Protein AF-A0A935MBA2-F1 (afdb_monomer)

Radius of gyration: 23.23 Å; Cα contacts (8 Å, |Δi|>4): 286; chains: 1; bounding box: 66×41×60 Å

Solvent-accessible surface area (backbone atoms only — not comparable to full-atom values): 10452 Å² total; per-residue (Å²): 108,88,47,78,86,80,93,73,72,73,76,45,75,61,94,66,35,42,34,33,68,34,93,89,41,87,92,41,75,42,81,39,46,47,90,51,38,57,66,50,74,45,96,87,70,52,73,49,71,60,55,68,62,34,70,94,76,75,33,78,47,50,66,67,40,45,54,36,16,35,50,18,29,35,32,22,67,74,53,58,73,52,59,68,48,13,51,52,16,15,52,37,4,21,59,19,14,45,64,69,47,92,66,18,61,52,45,12,54,50,48,29,67,53,55,51,74,56,83,80,84,83,50,72,92,39,45,93,51,70,78,49,73,78,37,67,45,17,50,51,24,21,46,56,44,44,35,53,48,30,34,53,33,10,48,56,22,8,53,53,18,22,56,52,10,38,54,47,26,74,75,43,52,92,76,49,74,87,74,66,65,69,92,74,64,77,80,126

Structure (mmCIF, N/CA/C/O backbone):
data_AF-A0A935MBA2-F1
#
_entry.id   AF-A0A935MBA2-F1
#
loop_
_atom_site.group_PDB
_atom_site.id
_atom_site.type_symbol
_atom_site.label_atom_id
_atom_site.label_alt_id
_atom_site.label_comp_id
_atom_site.label_asym_id
_atom_site.label_entity_id
_atom_site.label_seq_id
_atom_site.pdbx_PDB_ins_code
_atom_site.Cartn_x
_atom_site.Cartn_y
_atom_site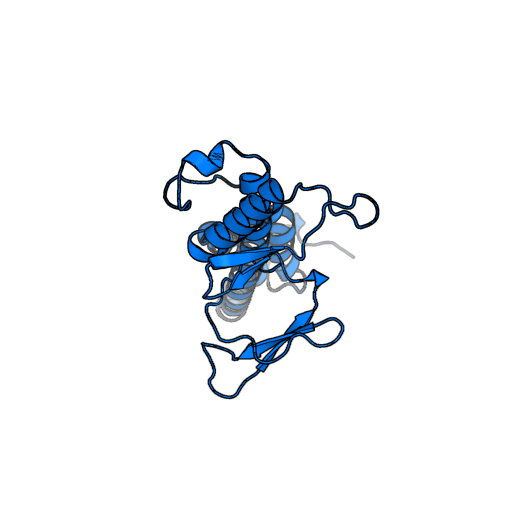.Cartn_z
_atom_site.occupancy
_atom_site.B_iso_or_equiv
_atom_site.auth_seq_id
_atom_site.auth_comp_id
_atom_site.auth_asym_id
_atom_site.auth_atom_id
_atom_site.pdbx_PDB_model_num
ATOM 1 N N . MET A 1 1 ? -4.105 -4.181 11.530 1.00 57.41 1 MET A N 1
ATOM 2 C CA . MET A 1 1 ? -5.531 -4.311 11.149 1.00 57.41 1 MET A CA 1
ATOM 3 C C . MET A 1 1 ? -5.663 -4.052 9.653 1.00 57.41 1 MET A C 1
ATOM 5 O O . MET A 1 1 ? -5.169 -3.039 9.198 1.00 57.41 1 MET A O 1
ATOM 9 N N . ASN A 1 2 ? -6.214 -4.978 8.862 1.00 60.47 2 ASN A N 1
ATOM 10 C CA . ASN A 1 2 ? -6.125 -4.942 7.386 1.00 60.47 2 ASN A CA 1
ATOM 11 C C . ASN A 1 2 ? -7.321 -4.236 6.698 1.00 60.47 2 ASN A C 1
ATOM 13 O O . ASN A 1 2 ? -7.473 -4.331 5.482 1.00 60.47 2 ASN A O 1
ATOM 17 N N . GLY A 1 3 ? -8.208 -3.609 7.478 1.00 60.09 3 GLY A N 1
ATOM 18 C CA . GLY A 1 3 ? -9.434 -2.942 7.020 1.00 60.09 3 GLY A CA 1
ATOM 19 C C . GLY A 1 3 ? -10.442 -3.793 6.257 1.00 60.09 3 GLY A C 1
ATOM 20 O O . GLY A 1 3 ? -11.359 -3.253 5.647 1.00 60.09 3 GLY A O 1
ATOM 21 N N . ASN A 1 4 ? -10.302 -5.115 6.301 1.00 70.00 4 ASN A N 1
ATOM 22 C CA . ASN A 1 4 ? -11.298 -6.019 5.752 1.00 70.00 4 ASN A CA 1
ATOM 23 C C . ASN A 1 4 ? -12.481 -6.121 6.718 1.00 70.00 4 ASN A C 1
ATOM 25 O O . ASN A 1 4 ? -12.288 -6.313 7.917 1.00 70.00 4 ASN A O 1
ATOM 29 N N . VAL A 1 5 ? -13.693 -6.022 6.177 1.00 67.31 5 VAL A N 1
ATOM 30 C CA . VAL A 1 5 ? -14.937 -6.275 6.906 1.00 67.31 5 VAL A CA 1
ATOM 31 C C . VAL A 1 5 ? -15.508 -7.591 6.395 1.00 67.31 5 VAL A C 1
ATOM 33 O O . VAL A 1 5 ? -15.684 -7.757 5.188 1.00 67.31 5 VAL A O 1
ATOM 36 N N . PHE A 1 6 ? -15.788 -8.514 7.309 1.00 67.62 6 PHE A N 1
ATOM 37 C CA . PHE A 1 6 ? -16.406 -9.801 7.012 1.00 67.62 6 PHE A CA 1
ATOM 38 C C . PHE A 1 6 ? -17.718 -9.906 7.787 1.00 67.62 6 PHE A C 1
ATOM 40 O O . PHE A 1 6 ? -17.766 -9.561 8.967 1.00 67.62 6 PHE A O 1
ATOM 47 N N . GLY A 1 7 ? -18.782 -10.336 7.114 1.00 58.22 7 GLY A N 1
ATOM 48 C CA . GLY A 1 7 ? -20.069 -10.630 7.737 1.00 58.22 7 GLY A CA 1
ATOM 49 C C . GLY A 1 7 ? -20.284 -12.133 7.732 1.00 58.22 7 GLY A C 1
ATOM 50 O O . GLY A 1 7 ? -20.879 -12.642 6.793 1.00 58.22 7 GLY A O 1
ATOM 51 N N . GLU A 1 8 ? -19.765 -12.835 8.738 1.00 65.94 8 GLU A N 1
ATOM 52 C CA . GLU A 1 8 ? -19.926 -14.285 8.867 1.00 65.94 8 GLU A CA 1
ATOM 53 C C . GLU A 1 8 ? -20.103 -14.722 10.323 1.00 65.94 8 GLU A C 1
ATOM 55 O O . GLU A 1 8 ? -19.854 -13.964 11.264 1.00 65.94 8 GLU A O 1
ATOM 60 N N . MET A 1 9 ? -20.558 -15.965 10.487 1.00 57.53 9 MET A N 1
ATOM 61 C CA . MET A 1 9 ? -20.705 -16.618 11.780 1.00 57.53 9 MET A CA 1
ATOM 62 C C . MET A 1 9 ? -19.322 -16.854 12.396 1.00 57.53 9 MET A C 1
ATOM 64 O O . MET A 1 9 ? -18.478 -17.539 11.816 1.00 57.53 9 MET A O 1
ATOM 68 N N . VAL A 1 10 ? -19.090 -16.279 13.575 1.00 62.09 10 VAL A N 1
ATOM 69 C CA . VAL A 1 10 ? -17.900 -16.565 14.382 1.00 62.09 10 VAL A CA 1
ATOM 70 C C . VAL A 1 10 ? -18.009 -18.004 14.877 1.00 62.09 10 VAL A C 1
ATOM 72 O O . VAL A 1 10 ? -18.993 -18.353 15.523 1.00 62.09 10 VAL A O 1
ATOM 75 N N . ILE A 1 11 ? -17.026 -18.836 14.531 1.00 61.53 11 ILE A N 1
ATOM 76 C CA . ILE A 1 11 ? -17.043 -20.274 14.838 1.00 61.53 11 ILE A CA 1
ATOM 77 C C . ILE A 1 11 ? -16.512 -20.512 16.249 1.00 61.53 11 ILE A C 1
ATOM 79 O O . ILE A 1 11 ? -17.041 -21.348 16.972 1.00 61.53 11 ILE A O 1
ATOM 83 N N . ASP A 1 12 ? -15.466 -19.773 16.626 1.00 60.25 12 ASP A N 1
ATOM 84 C CA . ASP A 1 12 ? -14.820 -19.890 17.928 1.00 60.25 12 ASP A CA 1
ATOM 85 C C . ASP A 1 12 ? -14.157 -18.565 18.338 1.00 60.25 12 ASP A C 1
ATOM 87 O O . ASP A 1 12 ? -13.588 -17.849 17.502 1.00 60.25 12 ASP A O 1
ATOM 91 N N . SER A 1 13 ? -14.242 -18.259 19.632 1.00 61.91 13 SER A N 1
ATOM 92 C CA . SER A 1 13 ? -13.612 -17.123 20.311 1.00 61.91 13 SER A CA 1
ATOM 93 C C . SER A 1 13 ? -12.817 -17.583 21.543 1.00 61.91 13 SER A C 1
ATOM 95 O O . SER A 1 13 ? -12.839 -16.926 22.586 1.00 61.91 13 SER A O 1
ATOM 97 N N . SER A 1 14 ? -12.174 -18.750 21.473 1.00 56.41 14 SER A N 1
ATOM 98 C CA . SER A 1 14 ? -11.330 -19.281 22.543 1.00 56.41 14 SER A CA 1
ATOM 99 C C . SER A 1 14 ? -9.975 -18.558 22.635 1.00 56.41 14 SER A C 1
ATOM 101 O O . SER A 1 14 ? -9.318 -18.346 21.617 1.00 56.41 14 SER A O 1
ATOM 103 N N . LEU A 1 15 ? -9.558 -18.216 23.864 1.00 58.75 15 LEU A N 1
ATOM 104 C CA . LEU A 1 15 ? -8.202 -17.825 24.307 1.00 58.75 15 LEU A CA 1
ATOM 105 C C . LEU A 1 15 ? -7.260 -17.258 23.219 1.00 58.75 15 LEU A C 1
ATOM 107 O O . LEU A 1 15 ? -6.301 -17.900 22.802 1.00 58.75 15 LEU A O 1
ATOM 111 N N . GLY A 1 16 ? -7.499 -16.008 22.810 1.00 67.56 16 GLY A N 1
ATOM 112 C CA . GLY A 1 16 ? -6.506 -15.205 22.078 1.00 67.56 16 GLY A CA 1
ATOM 113 C C . GLY A 1 16 ? -6.665 -15.137 20.558 1.00 67.56 16 GLY A C 1
ATOM 114 O O . GLY A 1 16 ? -5.966 -14.343 19.925 1.00 67.56 16 GLY A O 1
ATOM 115 N N . ALA A 1 17 ? -7.616 -15.867 19.970 1.00 76.12 17 ALA A N 1
ATOM 116 C CA . ALA A 1 17 ? -7.919 -15.762 18.546 1.00 76.12 17 ALA A CA 1
ATOM 117 C C . ALA A 1 17 ? -9.422 -15.852 18.250 1.00 76.12 17 ALA A C 1
ATOM 119 O O . ALA A 1 17 ? -10.196 -16.460 18.986 1.00 76.12 17 ALA A O 1
ATOM 120 N N . VAL A 1 18 ? -9.827 -15.249 17.135 1.00 80.25 18 VAL A N 1
ATOM 121 C CA . VAL A 1 18 ? -11.154 -15.389 16.539 1.00 80.25 18 VAL A CA 1
ATOM 122 C C . VAL A 1 18 ? -11.000 -16.100 15.208 1.00 80.25 18 VAL A C 1
ATOM 124 O O . VAL A 1 18 ? -10.245 -15.663 14.334 1.00 80.25 18 VAL A O 1
ATOM 127 N N . THR A 1 19 ? -11.735 -17.199 15.054 1.00 80.06 19 THR A N 1
ATOM 128 C CA . THR A 1 19 ? -11.742 -17.978 13.815 1.00 80.06 19 THR A CA 1
ATOM 129 C C . THR A 1 19 ? -13.039 -17.746 13.053 1.00 80.06 19 THR A C 1
ATOM 131 O O . THR A 1 19 ? -14.136 -17.908 13.593 1.00 80.06 19 THR A O 1
ATOM 134 N N . VAL A 1 20 ? -12.904 -17.384 11.780 1.00 78.88 20 VAL A N 1
ATOM 135 C CA . VAL A 1 20 ? -14.018 -17.134 10.855 1.00 78.88 20 VAL A CA 1
ATOM 136 C C . VAL A 1 20 ? -13.825 -18.007 9.615 1.00 78.88 20 VAL A C 1
ATOM 138 O O . VAL A 1 20 ? -12.688 -18.314 9.247 1.00 78.88 20 VAL A O 1
ATOM 141 N N . ASN A 1 21 ? -14.904 -18.436 8.963 1.00 77.62 21 ASN A N 1
ATOM 142 C CA . ASN A 1 21 ? -14.782 -19.066 7.649 1.00 77.62 21 ASN A CA 1
ATOM 143 C C . ASN A 1 21 ? -14.352 -18.013 6.605 1.00 77.62 21 ASN A C 1
ATOM 145 O O . ASN A 1 21 ? -14.543 -16.809 6.773 1.00 77.62 21 ASN A O 1
ATOM 149 N N . ASP A 1 22 ? -13.654 -18.447 5.555 1.00 77.00 22 ASP A N 1
ATOM 150 C CA . ASP A 1 22 ? -13.286 -17.562 4.451 1.00 77.00 22 ASP A CA 1
ATOM 151 C C . ASP A 1 22 ? -14.489 -17.413 3.500 1.00 77.00 22 ASP A C 1
ATOM 153 O O . ASP A 1 22 ? -14.810 -18.375 2.789 1.00 77.00 22 ASP A O 1
ATOM 157 N N 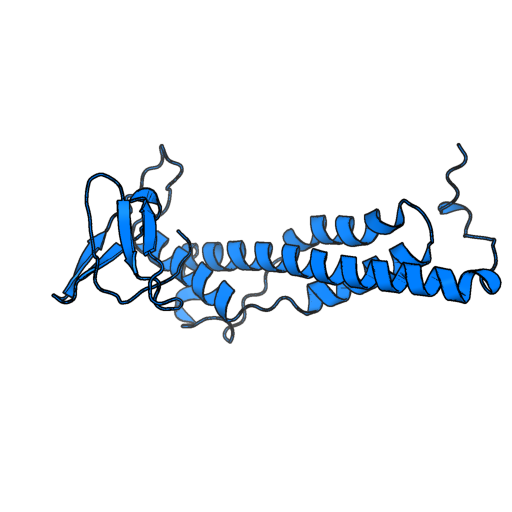. PRO A 1 23 ? -15.110 -16.221 3.384 1.00 71.06 23 PRO A N 1
ATOM 158 C CA . PRO A 1 23 ? -16.267 -16.021 2.507 1.00 71.06 23 PRO A CA 1
ATOM 159 C C . PRO A 1 23 ? -15.932 -16.210 1.028 1.00 71.06 23 PRO A C 1
ATOM 161 O O . PRO A 1 23 ? -16.820 -16.380 0.195 1.00 71.06 23 PRO A O 1
ATOM 164 N N . LYS A 1 24 ? -14.647 -16.139 0.661 1.00 78.31 24 LYS A N 1
ATOM 165 C CA . LYS A 1 24 ? -14.197 -16.308 -0.725 1.00 78.31 24 LYS A CA 1
ATOM 166 C C . LYS A 1 24 ? -13.816 -17.747 -1.045 1.00 78.31 24 LYS A C 1
ATOM 168 O O . LYS A 1 24 ? -13.702 -18.081 -2.223 1.00 78.31 24 LYS A O 1
ATOM 173 N N . LYS A 1 25 ? -13.545 -18.573 -0.032 1.00 80.31 25 LYS A N 1
ATOM 174 C CA . LYS A 1 25 ? -13.029 -19.936 -0.196 1.00 80.31 25 LYS A CA 1
ATOM 175 C C . LYS A 1 25 ? -13.735 -20.876 0.784 1.00 80.31 25 LYS A C 1
ATOM 177 O O . LYS A 1 25 ? -13.213 -21.094 1.880 1.00 80.31 25 LYS A O 1
ATOM 182 N N . PRO A 1 26 ? -14.889 -21.451 0.394 1.00 75.50 26 PRO A N 1
ATOM 183 C CA . PRO A 1 26 ? -15.634 -22.350 1.267 1.00 75.50 26 PRO A CA 1
ATOM 184 C C . PRO A 1 26 ? -14.739 -23.512 1.719 1.00 75.50 26 PRO A C 1
ATOM 186 O O . PRO A 1 26 ? -14.061 -24.139 0.906 1.00 75.50 26 PRO A O 1
ATOM 189 N N . GLY A 1 27 ? -14.695 -23.757 3.031 1.00 77.31 27 GLY A N 1
ATOM 190 C CA . GLY A 1 27 ? -13.861 -24.790 3.659 1.00 77.31 27 GLY A CA 1
ATOM 191 C C . GLY A 1 27 ? -12.507 -24.308 4.193 1.00 77.31 27 GLY A C 1
ATOM 192 O O . GLY A 1 27 ? -11.878 -25.027 4.968 1.00 77.31 27 GLY A O 1
ATOM 193 N N . LYS A 1 28 ? -12.062 -23.089 3.856 1.00 81.00 28 LYS A N 1
ATOM 194 C CA . LYS A 1 28 ? -10.868 -22.493 4.468 1.00 81.00 28 LYS A CA 1
ATOM 195 C C . LYS A 1 28 ? -11.254 -21.673 5.699 1.00 81.00 28 LYS A C 1
ATOM 197 O O . LYS A 1 28 ? -12.164 -20.854 5.638 1.00 81.00 28 LYS A O 1
ATOM 202 N N . ARG A 1 29 ? -10.530 -21.866 6.803 1.00 80.88 29 ARG A N 1
ATOM 203 C CA . ARG A 1 29 ? -10.677 -21.078 8.035 1.00 80.88 29 ARG A CA 1
ATOM 204 C C . ARG A 1 29 ? -9.625 -19.973 8.079 1.00 80.88 29 ARG A C 1
ATOM 206 O O . ARG A 1 29 ? -8.469 -20.191 7.709 1.00 80.88 29 ARG A O 1
ATOM 213 N N . LEU A 1 30 ? -10.040 -18.787 8.500 1.00 80.94 30 LEU A N 1
ATOM 214 C CA . LEU A 1 30 ? -9.184 -17.639 8.760 1.00 80.94 30 LEU A CA 1
ATOM 215 C C . LEU A 1 30 ? -9.050 -17.482 10.270 1.00 80.94 30 LEU A C 1
ATOM 217 O O . LEU A 1 30 ? -10.052 -17.385 10.977 1.00 80.94 30 LEU A O 1
ATOM 221 N N . HIS A 1 31 ? -7.810 -17.451 10.743 1.00 82.50 31 HIS A N 1
ATOM 222 C CA . HIS A 1 31 ? -7.484 -17.232 12.145 1.00 82.50 31 HIS A CA 1
ATOM 223 C C . HIS A 1 31 ? -6.966 -15.805 12.309 1.00 82.50 31 HIS A C 1
ATOM 225 O O . HIS A 1 31 ? -6.018 -15.412 11.627 1.00 82.50 31 HIS A O 1
ATOM 231 N N . TYR A 1 32 ? -7.607 -15.039 13.188 1.00 82.31 32 TYR A N 1
ATOM 232 C CA . TYR A 1 32 ? -7.195 -13.688 13.547 1.00 82.31 32 TYR A CA 1
ATOM 233 C C . TYR A 1 32 ? -6.883 -13.628 15.034 1.00 82.31 32 TYR A C 1
ATOM 235 O O . TYR A 1 32 ? -7.716 -13.997 15.855 1.00 82.31 32 TYR A O 1
ATOM 243 N N . GLU A 1 33 ? -5.706 -13.133 15.385 1.00 83.06 33 GLU A N 1
ATOM 244 C CA . GLU A 1 33 ? -5.369 -12.811 16.771 1.00 83.06 33 GLU A CA 1
ATOM 245 C C . GLU A 1 33 ? -6.173 -11.586 17.240 1.00 83.06 33 GLU A C 1
ATOM 247 O O . GLU A 1 33 ? -6.593 -10.750 16.431 1.00 83.06 33 GLU A O 1
ATOM 252 N N . LEU A 1 34 ? -6.416 -11.473 18.549 1.00 81.38 34 LEU A N 1
ATOM 253 C CA . LEU A 1 34 ? -7.245 -10.391 19.102 1.00 81.38 34 LEU A CA 1
ATOM 254 C C . LEU A 1 34 ? -6.679 -8.990 18.828 1.00 81.38 34 LEU A C 1
ATOM 256 O O . LEU A 1 34 ? -7.440 -8.051 18.608 1.00 81.38 34 LEU A O 1
ATOM 260 N N . ASP A 1 35 ? -5.357 -8.845 18.798 1.00 80.12 35 ASP A N 1
ATOM 261 C CA . ASP A 1 35 ? -4.655 -7.589 18.506 1.00 80.12 35 ASP A CA 1
ATOM 262 C C . ASP A 1 35 ? -4.783 -7.151 17.032 1.00 80.12 35 ASP A C 1
ATOM 264 O O . ASP A 1 35 ? -4.620 -5.973 16.694 1.00 80.12 35 ASP A O 1
ATOM 268 N N . GLN A 1 36 ? -5.148 -8.074 16.141 1.00 81.00 36 GLN A N 1
ATOM 269 C CA . GLN A 1 36 ? -5.406 -7.796 14.731 1.00 81.00 36 GLN A CA 1
ATOM 270 C C . GLN A 1 36 ? -6.854 -7.360 14.460 1.00 81.00 36 GLN A C 1
ATOM 272 O O . GLN A 1 36 ? -7.154 -6.914 13.341 1.00 81.00 36 GLN A O 1
ATOM 277 N N . LEU A 1 37 ? -7.741 -7.455 15.457 1.00 84.06 37 LEU A N 1
ATOM 278 C CA . LEU A 1 37 ? -9.168 -7.160 15.352 1.00 84.06 37 LEU A CA 1
ATOM 279 C C . LEU A 1 37 ? -9.502 -5.781 15.911 1.00 84.06 37 LEU A C 1
ATOM 281 O O . LEU A 1 37 ? -9.144 -5.428 17.026 1.00 84.06 37 LEU A O 1
ATOM 285 N N . TYR A 1 38 ? -10.253 -4.996 15.141 1.00 86.88 38 TYR A N 1
ATOM 286 C CA . TYR A 1 38 ? -10.741 -3.697 15.603 1.00 86.88 38 TYR A CA 1
ATOM 287 C C . TYR A 1 38 ? -12.011 -3.849 16.447 1.00 86.88 38 TYR A C 1
ATOM 289 O O . TYR A 1 38 ? -12.044 -3.492 17.627 1.00 86.88 38 TYR A O 1
ATOM 297 N N . LYS A 1 39 ? -13.056 -4.416 15.836 1.00 87.44 39 LYS A N 1
ATOM 298 C CA . LYS A 1 39 ? -14.335 -4.704 16.480 1.00 87.44 39 LYS A CA 1
ATOM 299 C C . LYS A 1 39 ? -15.052 -5.868 15.810 1.00 87.44 39 LYS A C 1
ATOM 301 O O . LYS A 1 39 ? -14.855 -6.111 14.620 1.00 87.44 39 LYS A O 1
ATOM 306 N N . ILE A 1 40 ? -15.935 -6.514 16.560 1.00 85.25 40 ILE A N 1
ATOM 307 C CA . ILE A 1 40 ? -16.929 -7.459 16.049 1.00 85.25 40 ILE A CA 1
ATOM 308 C C . ILE A 1 40 ? -18.312 -6.859 16.272 1.00 85.25 40 ILE A C 1
ATOM 310 O O . ILE A 1 40 ? -18.609 -6.327 17.343 1.00 85.25 40 ILE A O 1
ATOM 314 N N . ARG A 1 41 ? -19.160 -6.945 15.247 1.00 83.44 41 ARG A N 1
ATOM 315 C CA . ARG A 1 41 ? -20.582 -6.619 15.338 1.00 83.44 41 ARG A CA 1
ATOM 316 C C . ARG A 1 41 ? -21.367 -7.922 15.302 1.00 83.44 41 ARG A C 1
ATOM 318 O O . ARG A 1 41 ? -21.349 -8.619 14.292 1.00 83.44 41 ARG A O 1
ATOM 325 N N . TYR A 1 42 ? -22.042 -8.238 16.400 1.00 79.62 42 TYR A N 1
ATOM 326 C CA . TYR A 1 42 ? -22.905 -9.409 16.492 1.00 79.62 42 TYR A CA 1
ATOM 327 C C . TYR A 1 42 ? -24.227 -9.171 15.755 1.00 79.62 42 TYR A C 1
ATOM 329 O O . TYR A 1 42 ? -24.673 -8.032 15.608 1.00 79.62 42 TYR A O 1
ATOM 337 N N . VAL A 1 43 ? -24.895 -10.256 15.352 1.00 76.88 43 VAL A N 1
ATOM 338 C CA . VAL A 1 43 ? -26.233 -10.207 14.726 1.00 76.88 43 VAL A CA 1
ATOM 339 C C . VAL A 1 43 ? -27.255 -9.522 15.643 1.00 76.88 43 VAL A C 1
ATOM 341 O O . VAL A 1 43 ? -28.149 -8.832 15.169 1.00 76.88 43 VAL A O 1
ATOM 344 N N . SER A 1 44 ? -27.066 -9.624 16.962 1.00 78.38 44 SER A N 1
ATOM 345 C CA . SER A 1 44 ? -27.866 -8.934 17.982 1.00 78.38 44 SER A CA 1
ATOM 346 C C . SER A 1 44 ? -27.692 -7.408 18.008 1.00 78.38 44 SER A C 1
ATOM 348 O O . SER A 1 44 ? -28.296 -6.741 18.843 1.00 78.38 44 SER A O 1
ATOM 350 N N . GLY A 1 45 ? -26.832 -6.843 17.155 1.00 79.69 45 GLY A N 1
ATOM 351 C CA . GLY A 1 45 ? -26.515 -5.416 17.120 1.00 79.69 45 GLY A CA 1
ATOM 352 C C . GLY A 1 45 ? -25.497 -4.971 18.173 1.00 79.69 45 GLY A C 1
ATOM 353 O O . GLY A 1 45 ? -25.042 -3.830 18.128 1.00 79.69 45 GLY A O 1
ATOM 354 N N . ARG A 1 46 ? -25.084 -5.856 19.093 1.00 83.31 46 ARG A N 1
ATOM 355 C CA . ARG A 1 46 ? -24.016 -5.559 20.058 1.00 83.31 46 ARG A CA 1
ATOM 356 C C . ARG A 1 46 ? -22.675 -5.437 19.335 1.00 83.31 46 ARG A C 1
ATOM 358 O O . ARG A 1 46 ? -22.322 -6.289 18.520 1.00 83.31 46 ARG A O 1
ATOM 365 N N . GLU A 1 47 ? -21.916 -4.397 19.658 1.00 86.25 47 GLU A N 1
ATOM 366 C CA . GLU A 1 47 ? -20.547 -4.216 19.176 1.00 86.25 47 GLU A CA 1
ATOM 367 C C . GLU A 1 47 ? -19.561 -4.476 20.313 1.00 86.25 47 GLU A C 1
ATOM 369 O O . GLU A 1 47 ? -19.709 -3.932 21.406 1.00 86.25 47 GLU A O 1
ATOM 374 N N . HIS A 1 48 ? -18.546 -5.296 20.052 1.00 85.44 48 HIS A N 1
ATOM 375 C CA . HIS A 1 48 ? -17.437 -5.512 20.973 1.00 85.44 48 HIS A CA 1
ATOM 376 C C . HIS A 1 48 ? -16.139 -5.029 20.330 1.00 85.44 48 HIS A C 1
ATOM 378 O O . HIS A 1 48 ? -15.801 -5.442 19.219 1.00 85.44 48 HIS A O 1
ATOM 384 N N . TYR A 1 49 ? -15.435 -4.133 21.019 1.00 87.19 49 TYR A N 1
ATOM 385 C CA . TYR A 1 49 ? -14.190 -3.529 20.554 1.00 87.19 49 TYR A CA 1
ATOM 386 C C . TYR A 1 49 ? -13.008 -4.259 21.184 1.00 87.19 49 TYR A C 1
ATOM 388 O O . TYR A 1 49 ? -12.905 -4.311 22.406 1.00 87.19 49 TYR A O 1
ATOM 396 N N . TYR A 1 50 ? -12.117 -4.783 20.345 1.00 86.50 50 TYR A N 1
ATOM 397 C CA . TYR A 1 50 ? -10.865 -5.406 20.785 1.00 86.50 50 TYR A CA 1
ATOM 398 C C . TYR A 1 50 ? -9.721 -4.391 20.832 1.00 86.50 50 TYR A C 1
ATOM 400 O O . TYR A 1 50 ? -8.772 -4.549 21.595 1.00 86.50 50 TYR A O 1
ATOM 408 N N . TYR A 1 51 ? -9.834 -3.308 20.060 1.00 87.69 51 TYR A N 1
ATOM 409 C CA . TYR A 1 51 ? -8.867 -2.223 20.085 1.00 87.69 51 TYR A CA 1
ATOM 410 C C . TYR A 1 51 ? -9.014 -1.329 21.328 1.00 87.69 51 TYR A C 1
ATOM 412 O O . TYR A 1 51 ? -10.091 -0.800 21.635 1.00 87.69 51 TYR A O 1
ATOM 420 N N . SER A 1 52 ? -7.885 -1.078 21.985 1.00 88.81 52 SER A N 1
ATOM 421 C CA . SER A 1 52 ? -7.722 -0.067 23.027 1.00 88.81 52 SER A CA 1
ATOM 422 C C . SER A 1 52 ? -6.532 0.832 22.702 1.00 88.81 52 SER A C 1
ATOM 424 O O . SER A 1 52 ? -5.482 0.341 22.284 1.00 88.81 52 SER A O 1
ATOM 426 N N . GLN A 1 53 ? -6.690 2.136 22.929 1.00 90.81 53 GLN A N 1
ATOM 427 C CA . GLN A 1 53 ? -5.580 3.081 22.860 1.00 90.81 53 GLN A CA 1
ATOM 428 C C . GLN A 1 53 ? -4.570 2.738 23.960 1.00 90.81 53 GLN A C 1
ATOM 430 O O . GLN A 1 53 ? -4.939 2.619 25.127 1.00 90.81 53 GLN A O 1
ATOM 435 N N . ASP A 1 54 ? -3.315 2.540 23.571 1.00 90.00 54 ASP A N 1
ATOM 436 C CA . ASP A 1 54 ? -2.224 2.177 24.471 1.00 90.00 54 ASP A CA 1
ATOM 437 C C . ASP A 1 54 ? -0.907 2.705 23.891 1.00 90.00 54 ASP A C 1
ATOM 439 O O . ASP A 1 54 ? -0.346 2.155 22.936 1.00 90.00 54 ASP A O 1
ATOM 443 N N . SER A 1 55 ? -0.409 3.799 24.463 1.00 87.06 55 SER A N 1
ATOM 444 C CA . SER A 1 55 ? 0.825 4.445 24.014 1.00 87.06 55 SER A CA 1
ATOM 445 C C . SER A 1 55 ? 2.063 3.570 24.221 1.00 87.06 55 SER A C 1
ATOM 447 O O . SER A 1 55 ? 3.015 3.700 23.453 1.00 87.06 55 SER A O 1
ATOM 449 N N . SER A 1 56 ? 2.042 2.638 25.183 1.00 88.88 56 SER A N 1
ATOM 450 C CA . SER A 1 56 ? 3.150 1.701 25.424 1.00 88.88 56 SER A CA 1
ATOM 451 C C . SER A 1 56 ? 3.307 0.674 24.297 1.00 88.88 56 SER A C 1
ATOM 453 O O . SER A 1 56 ? 4.401 0.163 24.065 1.00 88.88 56 SER A O 1
ATOM 455 N N . LYS A 1 57 ? 2.226 0.423 23.546 1.00 83.12 57 LYS A N 1
ATOM 456 C CA . LYS A 1 57 ? 2.177 -0.492 22.395 1.00 83.12 57 LYS A CA 1
ATOM 457 C C . LYS A 1 57 ? 2.174 0.231 21.049 1.00 83.12 57 LYS A C 1
ATOM 459 O O . LYS A 1 57 ? 1.805 -0.372 20.045 1.00 83.12 57 LYS A O 1
ATOM 464 N N . PHE A 1 58 ? 2.554 1.511 21.011 1.00 83.44 58 PHE A N 1
ATOM 465 C CA . PHE A 1 58 ? 2.516 2.335 19.794 1.00 83.44 58 PHE A CA 1
ATOM 466 C C . PHE A 1 58 ? 1.097 2.467 19.187 1.00 83.44 58 PHE A C 1
ATOM 468 O O . PHE A 1 58 ? 0.935 2.703 17.990 1.00 83.44 58 PHE A O 1
ATOM 475 N N . ASN A 1 59 ? 0.051 2.338 20.013 1.00 87.00 59 ASN A N 1
ATOM 476 C CA . ASN A 1 59 ? -1.349 2.529 19.629 1.00 87.00 59 ASN A CA 1
ATOM 477 C C . ASN A 1 59 ? -1.826 3.913 20.080 1.00 87.00 59 ASN A C 1
ATOM 479 O O . ASN A 1 59 ? -2.457 4.061 21.127 1.00 87.00 59 ASN A O 1
ATOM 483 N N . TRP A 1 60 ? -1.506 4.939 19.291 1.00 88.31 60 TRP A N 1
ATOM 484 C CA . TRP A 1 60 ? -1.804 6.332 19.648 1.00 88.31 60 TRP A CA 1
ATOM 485 C C . TRP A 1 60 ? -3.228 6.783 19.339 1.00 88.31 60 TRP A C 1
ATOM 487 O O . TRP A 1 60 ? -3.670 7.761 19.929 1.00 88.31 60 TRP A O 1
ATOM 497 N N . PHE A 1 61 ? -3.946 6.100 18.446 1.00 90.88 61 PHE A N 1
ATOM 498 C CA . PHE A 1 61 ? -5.301 6.510 18.074 1.00 90.88 61 PHE A CA 1
ATOM 499 C C . PHE A 1 61 ? -6.325 6.125 19.128 1.00 90.88 61 PHE A C 1
ATOM 501 O O . PHE A 1 61 ? -6.267 5.023 19.682 1.00 90.88 61 PHE A O 1
ATOM 508 N N . THR A 1 62 ? -7.308 6.996 19.337 1.00 93.06 62 THR A N 1
ATOM 509 C CA . THR A 1 62 ? -8.544 6.640 20.039 1.00 93.06 62 THR A CA 1
ATOM 510 C C . THR A 1 62 ? -9.313 5.571 19.257 1.00 93.06 62 THR A C 1
ATOM 512 O O . THR A 1 62 ? -8.976 5.217 18.120 1.00 93.06 62 THR A O 1
ATOM 515 N N . ARG A 1 63 ? -10.363 5.002 19.859 1.00 91.19 63 ARG A N 1
ATOM 516 C CA . ARG A 1 63 ? -11.164 3.967 19.187 1.00 91.19 63 ARG A CA 1
ATOM 517 C C . ARG A 1 63 ? -11.816 4.516 17.924 1.00 91.19 63 ARG A C 1
ATOM 519 O O . ARG A 1 63 ? -11.806 3.844 16.894 1.00 91.19 63 ARG A O 1
ATOM 526 N N . GLU A 1 64 ? -12.349 5.725 17.992 1.00 91.69 64 GLU A N 1
ATOM 527 C CA . GLU A 1 64 ? -13.026 6.414 16.899 1.00 91.69 64 GLU A CA 1
ATOM 528 C C . GLU A 1 64 ? -12.033 6.757 15.782 1.00 91.69 64 GLU A C 1
ATOM 530 O O . GLU A 1 64 ? -12.275 6.445 14.612 1.00 91.69 64 GLU A O 1
ATOM 535 N N . GLU A 1 65 ? -10.873 7.307 16.146 1.00 93.25 65 GLU A N 1
ATOM 536 C CA . GLU A 1 65 ? -9.791 7.623 15.209 1.00 93.25 65 GLU A CA 1
ATOM 537 C C . GLU A 1 65 ? -9.255 6.377 14.506 1.00 93.25 65 GLU A C 1
ATOM 539 O O . GLU A 1 65 ? -9.045 6.399 13.295 1.00 93.25 65 GLU A O 1
ATOM 544 N N . MET A 1 66 ? -9.084 5.265 15.226 1.00 92.31 66 MET A N 1
ATOM 545 C CA . MET A 1 66 ? -8.654 4.005 14.621 1.00 92.31 66 MET A CA 1
ATOM 546 C C . MET A 1 66 ? -9.696 3.487 13.618 1.00 92.31 66 MET A C 1
ATOM 548 O O . MET A 1 66 ? -9.342 2.982 12.552 1.00 92.31 66 MET A O 1
ATOM 552 N N . GLY A 1 67 ? -10.988 3.668 13.903 1.00 91.88 67 GLY A N 1
ATOM 553 C CA . GLY A 1 67 ? -12.062 3.343 12.963 1.00 91.88 67 GLY A CA 1
ATOM 554 C C . GLY A 1 67 ? -11.975 4.155 11.668 1.00 91.88 67 GLY A C 1
ATOM 555 O O . GLY A 1 67 ? -12.100 3.598 10.573 1.00 91.88 67 GLY A O 1
ATOM 556 N N . LEU A 1 68 ? -11.704 5.458 11.781 1.00 93.50 68 LEU A N 1
ATOM 557 C CA . LEU A 1 68 ? -11.476 6.351 10.641 1.00 93.50 68 LEU A CA 1
ATOM 558 C C . LEU A 1 68 ? -10.203 5.984 9.868 1.00 93.50 68 LEU A C 1
ATOM 560 O O . LEU A 1 68 ? -10.238 5.900 8.640 1.00 93.50 68 LEU A O 1
ATOM 564 N N . PHE A 1 69 ? -9.112 5.678 10.567 1.00 94.12 69 PHE A N 1
ATOM 565 C CA . PHE A 1 69 ? -7.855 5.222 9.975 1.00 94.12 69 PHE A CA 1
ATOM 566 C C . PHE A 1 69 ? -8.046 3.953 9.138 1.00 94.12 69 PHE A C 1
ATOM 568 O O . PHE A 1 69 ? -7.663 3.902 7.966 1.00 94.12 69 PHE A O 1
ATOM 575 N N . ILE A 1 70 ? -8.714 2.946 9.706 1.00 92.19 70 ILE A N 1
ATOM 576 C CA . ILE A 1 70 ? -9.032 1.691 9.020 1.00 92.19 70 ILE A CA 1
ATOM 577 C C . ILE A 1 70 ? -9.905 1.945 7.786 1.00 92.19 70 ILE A C 1
ATOM 579 O O . ILE A 1 70 ? -9.694 1.339 6.731 1.00 92.19 70 ILE A O 1
ATOM 583 N N . LYS A 1 71 ? -10.873 2.860 7.893 1.00 92.44 71 LYS A N 1
ATOM 584 C CA . LYS A 1 71 ? -11.723 3.251 6.767 1.00 92.44 71 LYS A CA 1
ATOM 585 C C . LYS A 1 71 ? -10.917 3.911 5.647 1.00 92.44 71 LYS A C 1
ATOM 587 O O . LYS A 1 71 ? -11.124 3.579 4.480 1.00 92.44 71 LYS A O 1
ATOM 592 N N . GLY A 1 72 ? -9.959 4.770 5.992 1.00 93.44 72 GLY A N 1
ATOM 593 C CA . GLY A 1 72 ? -9.017 5.365 5.044 1.00 93.44 72 GLY A CA 1
ATOM 594 C C . GLY A 1 72 ? -8.169 4.314 4.329 1.00 93.44 72 GLY A C 1
ATOM 595 O O . GLY A 1 72 ? -8.061 4.333 3.099 1.00 93.44 72 GLY A O 1
ATOM 596 N N . GLU A 1 73 ? -7.623 3.343 5.070 1.00 93.00 73 GLU A N 1
ATOM 597 C CA . GLU A 1 73 ? -6.891 2.214 4.482 1.00 93.00 73 GLU A CA 1
ATOM 598 C C . GLU A 1 73 ? -7.775 1.418 3.507 1.00 93.00 73 GLU A C 1
ATOM 600 O O . GLU A 1 73 ? -7.344 1.109 2.391 1.00 93.00 73 GLU A O 1
ATOM 605 N N . HIS A 1 74 ? -9.019 1.121 3.889 1.00 91.75 74 HIS A N 1
ATOM 606 C CA . HIS A 1 74 ? -9.977 0.396 3.054 1.00 91.75 74 HIS A CA 1
ATOM 607 C C . HIS A 1 74 ? -10.311 1.143 1.749 1.00 91.75 74 HIS A C 1
ATOM 609 O O . HIS A 1 74 ? -10.225 0.566 0.659 1.00 91.75 74 HIS A O 1
ATOM 615 N N . ASP A 1 75 ? -10.622 2.437 1.823 1.00 93.12 75 ASP A N 1
ATOM 616 C CA . ASP A 1 75 ? -10.968 3.244 0.647 1.00 93.12 75 ASP A CA 1
ATOM 617 C C . ASP A 1 75 ? -9.782 3.391 -0.309 1.00 93.12 75 ASP A C 1
ATOM 619 O O . ASP A 1 75 ? -9.911 3.196 -1.525 1.00 93.12 75 ASP A O 1
ATOM 623 N N . SER A 1 76 ? -8.585 3.611 0.237 1.00 92.25 76 SER A N 1
ATOM 624 C CA . SER A 1 76 ? -7.343 3.611 -0.534 1.00 92.25 76 SER A CA 1
ATOM 625 C C . SER A 1 76 ? -7.129 2.272 -1.246 1.00 92.25 76 SER A C 1
ATOM 627 O O . SER A 1 76 ? -6.794 2.223 -2.435 1.00 92.25 76 SER A O 1
ATOM 629 N N . ARG A 1 77 ? -7.395 1.139 -0.585 1.00 90.56 77 ARG A N 1
ATOM 630 C CA . ARG A 1 77 ? -7.288 -0.199 -1.200 1.00 90.56 77 ARG A CA 1
ATOM 631 C C . ARG A 1 77 ? -8.268 -0.407 -2.340 1.00 90.56 77 ARG A C 1
ATOM 633 O O . ARG A 1 77 ? -7.879 -0.981 -3.360 1.00 90.56 77 ARG A O 1
ATOM 640 N N . ARG A 1 78 ? -9.490 0.089 -2.210 1.00 90.00 78 ARG A N 1
ATOM 641 C CA . ARG A 1 78 ? -10.529 -0.119 -3.216 1.00 90.00 78 ARG A CA 1
ATOM 642 C C . ARG A 1 78 ? -10.388 0.819 -4.414 1.00 90.00 78 ARG A C 1
ATOM 644 O O . ARG A 1 78 ? -10.451 0.365 -5.557 1.00 90.00 78 ARG A O 1
ATOM 651 N N . PHE A 1 79 ? -10.154 2.107 -4.174 1.00 91.44 79 PHE A N 1
ATOM 652 C CA . PHE A 1 79 ? -10.295 3.134 -5.209 1.00 91.44 79 PHE A CA 1
ATOM 653 C C . PHE A 1 79 ? -8.967 3.714 -5.712 1.00 91.44 79 PHE A C 1
ATOM 655 O O . PHE A 1 79 ? -8.875 4.109 -6.878 1.00 91.44 79 PHE A O 1
ATOM 662 N N . PHE A 1 80 ? -7.909 3.736 -4.894 1.00 92.25 80 PHE A N 1
ATOM 663 C CA . PHE A 1 80 ? -6.627 4.31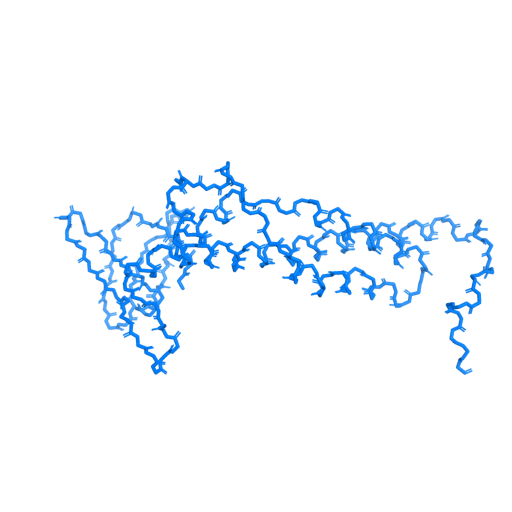1 -5.307 1.00 92.25 80 PHE A CA 1
ATOM 664 C C . PHE A 1 80 ? -5.860 3.387 -6.265 1.00 92.25 80 PHE A C 1
ATOM 666 O O . PHE A 1 80 ? -5.526 2.243 -5.930 1.00 92.25 80 PHE A O 1
ATOM 673 N N . LYS A 1 81 ? -5.528 3.900 -7.457 1.00 90.56 81 LYS A N 1
ATOM 674 C CA . LYS A 1 81 ? -4.761 3.190 -8.496 1.00 90.56 81 LYS A CA 1
ATOM 675 C C . LYS A 1 81 ? -3.584 4.053 -8.984 1.00 90.56 81 LYS A C 1
ATOM 677 O O . LYS A 1 81 ? -3.810 4.981 -9.762 1.00 90.56 81 LYS A O 1
ATOM 68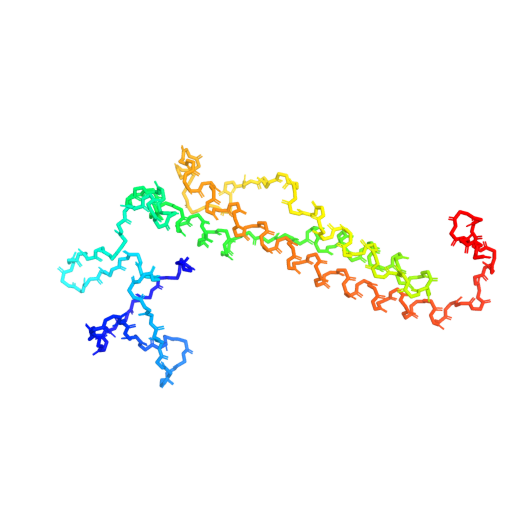2 N N . PRO A 1 82 ? -2.330 3.768 -8.589 1.00 90.00 82 PRO A N 1
ATOM 683 C CA . PRO A 1 82 ? -1.168 4.583 -8.954 1.00 90.00 82 PRO A CA 1
ATOM 684 C C . PRO A 1 82 ? -0.570 4.208 -10.325 1.00 90.00 82 PRO A C 1
ATOM 686 O O . PRO A 1 82 ? 0.639 4.039 -10.452 1.00 90.00 82 PRO A O 1
ATOM 689 N N . LYS A 1 83 ? -1.402 4.106 -11.373 1.00 90.19 83 LYS A N 1
ATOM 690 C CA . LYS A 1 83 ? -0.962 3.670 -12.717 1.00 90.19 83 LYS A CA 1
ATOM 691 C C . LYS A 1 83 ? 0.171 4.533 -13.288 1.00 90.19 83 LYS A C 1
ATOM 693 O O . LYS A 1 83 ? 1.138 3.995 -13.809 1.00 90.19 83 LYS A O 1
ATOM 698 N N . ALA A 1 84 ? 0.082 5.855 -13.132 1.00 89.56 84 ALA A N 1
ATOM 699 C CA . ALA A 1 84 ? 1.099 6.789 -13.625 1.00 89.56 84 ALA A CA 1
ATOM 700 C C . ALA A 1 84 ? 2.488 6.543 -13.008 1.00 89.56 84 ALA A C 1
ATOM 702 O O . ALA A 1 84 ? 3.492 6.652 -13.699 1.00 89.56 84 ALA A O 1
ATOM 703 N N . CYS A 1 85 ? 2.538 6.155 -11.729 1.00 89.38 85 CYS A N 1
ATOM 704 C CA . CYS A 1 85 ? 3.787 5.804 -11.051 1.00 89.38 85 CYS A CA 1
ATOM 705 C C . CYS A 1 85 ? 4.415 4.542 -11.657 1.00 89.38 85 CYS A C 1
ATOM 707 O O . CYS A 1 85 ? 5.625 4.493 -11.838 1.00 89.38 85 CYS A O 1
ATOM 709 N N . GLY A 1 86 ? 3.595 3.541 -11.995 1.00 90.88 86 GLY A N 1
ATOM 710 C CA . GLY A 1 86 ? 4.069 2.328 -12.664 1.00 90.88 86 GLY A CA 1
ATOM 711 C C . GLY A 1 86 ? 4.590 2.601 -14.075 1.00 90.88 86 GLY A C 1
ATOM 712 O O . GLY A 1 86 ? 5.641 2.091 -14.437 1.00 90.88 86 GLY A O 1
ATOM 713 N N . ILE A 1 87 ? 3.905 3.453 -14.847 1.00 92.69 87 ILE A N 1
ATOM 714 C CA . ILE A 1 87 ? 4.351 3.856 -16.193 1.00 92.69 87 ILE A CA 1
ATOM 715 C C . ILE A 1 87 ? 5.691 4.594 -16.116 1.00 92.69 87 ILE A C 1
ATOM 717 O O . ILE A 1 87 ? 6.622 4.237 -16.827 1.00 92.69 87 ILE A O 1
ATOM 721 N N . ALA A 1 88 ? 5.809 5.580 -15.223 1.00 92.00 88 ALA A N 1
ATOM 722 C CA . ALA A 1 88 ? 7.053 6.317 -15.029 1.00 92.00 88 ALA A CA 1
ATOM 723 C C . ALA A 1 88 ? 8.205 5.382 -14.633 1.00 92.00 88 ALA A C 1
ATOM 725 O O . ALA A 1 88 ? 9.259 5.416 -15.260 1.00 92.00 88 ALA A O 1
ATOM 726 N N . ALA A 1 89 ? 7.980 4.490 -13.662 1.00 91.88 89 ALA A N 1
ATOM 727 C CA . ALA A 1 89 ? 8.969 3.489 -13.276 1.00 91.88 89 ALA A CA 1
ATOM 728 C C . ALA A 1 89 ? 9.357 2.573 -14.445 1.00 91.88 89 ALA A C 1
ATOM 730 O O . ALA A 1 89 ? 10.530 2.254 -14.595 1.00 91.88 89 ALA A O 1
ATOM 731 N N . GLY A 1 90 ? 8.398 2.191 -15.293 1.00 93.12 90 GLY A N 1
ATOM 732 C CA . GLY A 1 90 ? 8.653 1.404 -16.498 1.00 93.12 90 GLY A CA 1
ATOM 733 C C . GLY A 1 90 ? 9.501 2.132 -17.534 1.00 93.12 90 GLY A C 1
ATOM 734 O O . GLY A 1 90 ? 10.376 1.512 -18.123 1.00 93.12 90 GLY A O 1
ATOM 735 N N 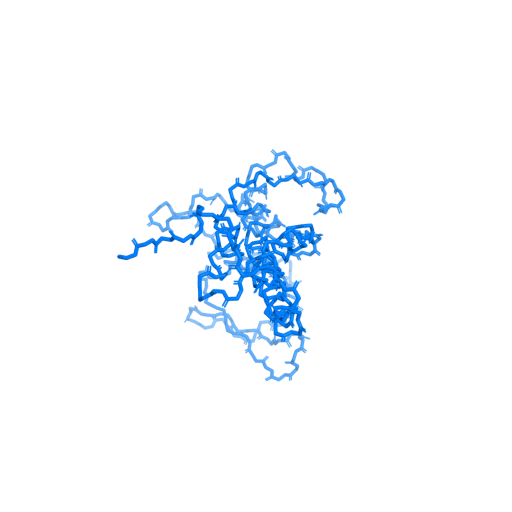. ILE A 1 91 ? 9.329 3.445 -17.704 1.00 93.31 91 ILE A N 1
ATOM 736 C CA . ILE A 1 91 ? 10.206 4.252 -18.565 1.00 93.31 91 ILE A CA 1
ATOM 737 C C . ILE A 1 91 ? 11.638 4.252 -18.012 1.00 93.31 91 ILE A C 1
ATOM 739 O O . ILE A 1 91 ? 12.575 3.969 -18.752 1.00 93.31 91 ILE A O 1
ATOM 743 N N . PHE A 1 92 ? 11.816 4.491 -16.707 1.00 91.62 92 PHE A N 1
ATOM 744 C CA . PHE A 1 92 ? 13.139 4.420 -16.070 1.00 91.62 92 PHE A CA 1
ATOM 745 C C . PHE A 1 92 ? 13.755 3.018 -16.156 1.00 91.62 92 PHE A C 1
ATOM 747 O O . PHE A 1 92 ? 14.955 2.889 -16.384 1.00 91.62 92 PHE A O 1
ATOM 754 N N . GLY A 1 93 ? 12.935 1.976 -16.011 1.00 91.25 93 GLY A N 1
ATOM 755 C CA . GLY A 1 93 ? 13.337 0.587 -16.206 1.00 91.25 93 GLY A CA 1
ATOM 756 C C . GLY A 1 93 ? 13.812 0.324 -17.627 1.00 91.25 93 GLY A C 1
ATOM 757 O O . GLY A 1 93 ? 14.891 -0.223 -17.805 1.00 91.25 93 GLY A O 1
ATOM 758 N N . PHE A 1 94 ? 13.053 0.767 -18.629 1.00 92.12 94 PHE A N 1
ATOM 759 C CA . PHE A 1 94 ? 13.393 0.608 -20.041 1.00 92.12 94 PHE A CA 1
ATOM 760 C C . PHE A 1 94 ? 14.712 1.294 -20.388 1.00 92.12 94 PHE A C 1
ATOM 762 O O . PHE A 1 94 ? 15.606 0.644 -20.917 1.00 92.12 94 PHE A O 1
ATOM 769 N N . VAL A 1 95 ? 14.879 2.560 -19.994 1.00 89.75 95 VAL A N 1
ATOM 770 C CA . VAL A 1 95 ? 16.134 3.305 -20.191 1.00 89.75 95 VAL A CA 1
ATOM 771 C C . VAL A 1 95 ? 17.306 2.619 -19.482 1.00 89.75 95 VAL A C 1
ATOM 773 O O . VAL A 1 95 ? 18.385 2.498 -20.056 1.00 89.75 95 VAL A O 1
ATOM 776 N N . GLY A 1 96 ? 17.100 2.118 -18.260 1.00 87.88 96 GLY A N 1
ATOM 777 C CA . GLY A 1 96 ? 18.115 1.346 -17.542 1.00 87.88 96 GLY A CA 1
ATOM 778 C C . GLY A 1 96 ? 18.481 0.038 -18.238 1.00 87.88 96 GLY A C 1
ATOM 779 O O . GLY A 1 96 ? 19.663 -0.264 -18.378 1.00 87.88 96 GLY A O 1
ATOM 780 N N . GLY A 1 97 ? 17.495 -0.713 -18.728 1.00 87.44 97 GLY A N 1
ATOM 781 C CA . GLY A 1 97 ? 17.711 -1.968 -19.449 1.00 87.44 97 GLY A CA 1
ATOM 782 C C . GLY A 1 97 ? 18.384 -1.772 -20.811 1.00 87.44 97 GLY A C 1
ATOM 783 O O . GLY A 1 97 ? 19.252 -2.558 -21.175 1.00 87.44 97 GLY A O 1
ATOM 784 N N . MET A 1 98 ? 18.060 -0.688 -21.527 1.00 86.94 98 MET A N 1
ATOM 785 C CA . MET A 1 98 ? 18.708 -0.332 -22.800 1.00 86.94 98 MET A CA 1
ATOM 786 C C . MET A 1 98 ? 20.216 -0.110 -22.665 1.00 86.94 98 MET A C 1
ATOM 788 O O . MET A 1 98 ? 20.927 -0.224 -23.656 1.00 86.94 98 MET A O 1
ATOM 792 N N . SER A 1 99 ? 20.712 0.214 -21.466 1.00 82.69 99 SER A N 1
ATOM 793 C CA . SER A 1 99 ? 22.152 0.372 -21.249 1.00 82.69 99 SER A CA 1
ATOM 794 C C . SER A 1 99 ? 22.931 -0.941 -21.381 1.00 82.69 99 SER A C 1
ATOM 796 O O . SER A 1 99 ? 24.149 -0.892 -21.507 1.00 82.69 99 SER A O 1
ATOM 798 N N . GLY A 1 100 ? 22.272 -2.106 -21.306 1.00 76.12 100 GLY A N 1
ATOM 799 C CA . GLY A 1 100 ? 22.929 -3.420 -21.349 1.00 76.12 100 GLY A CA 1
ATOM 800 C C . GLY A 1 100 ? 23.799 -3.742 -20.123 1.00 76.12 100 GLY A C 1
ATOM 801 O O . GLY A 1 100 ? 24.222 -4.880 -19.942 1.00 76.12 100 GLY A O 1
ATOM 802 N N . THR A 1 101 ? 24.030 -2.773 -19.236 1.00 80.88 101 THR A N 1
ATOM 803 C CA . THR A 1 101 ? 24.921 -2.893 -18.080 1.00 80.88 101 THR A CA 1
ATOM 804 C C . THR A 1 101 ? 24.251 -3.636 -16.928 1.00 80.88 101 THR A C 1
ATOM 806 O O . THR A 1 101 ? 23.052 -3.493 -16.689 1.00 80.88 101 THR A O 1
ATOM 809 N N . PHE A 1 102 ? 25.041 -4.348 -16.120 1.00 81.19 102 PHE A N 1
ATOM 810 C CA . PHE A 1 102 ? 24.595 -4.961 -14.860 1.00 81.19 102 PHE A CA 1
ATOM 811 C C . PHE A 1 102 ? 23.921 -3.964 -13.892 1.00 81.19 102 PHE A C 1
ATOM 813 O O . PHE A 1 102 ? 23.039 -4.334 -13.124 1.00 81.19 102 PHE A O 1
ATOM 820 N N . TRP A 1 103 ? 24.290 -2.681 -13.964 1.00 83.62 103 TRP A N 1
ATOM 821 C CA . TRP A 1 103 ? 23.745 -1.587 -13.155 1.00 83.62 103 TRP A CA 1
ATOM 822 C C . TRP A 1 103 ? 22.439 -0.976 -13.692 1.00 83.62 103 TRP A C 1
ATOM 824 O O . TRP A 1 103 ? 21.863 -0.103 -13.043 1.00 83.62 103 TRP A O 1
ATOM 834 N N . GLY A 1 104 ? 21.919 -1.454 -14.828 1.00 79.88 104 GLY A N 1
ATOM 835 C CA . GLY A 1 104 ? 20.617 -1.051 -15.376 1.00 79.88 104 GLY A CA 1
ATOM 836 C C . GLY A 1 104 ? 19.445 -1.061 -14.372 1.00 79.88 104 GLY A C 1
ATOM 837 O O . GLY A 1 104 ? 18.628 -0.135 -14.404 1.00 79.88 104 GLY A O 1
ATOM 838 N N . PRO A 1 105 ? 19.363 -2.012 -13.415 1.00 87.44 105 PRO A N 1
ATOM 839 C CA . PRO A 1 105 ? 18.331 -2.013 -12.382 1.00 87.44 105 PRO A CA 1
ATOM 840 C C . PRO A 1 105 ? 18.399 -0.859 -11.369 1.00 87.44 105 PRO A C 1
ATOM 842 O O . PRO A 1 105 ? 17.397 -0.607 -10.697 1.00 87.44 105 PRO A O 1
ATOM 845 N N . ILE A 1 106 ? 19.512 -0.118 -11.253 1.00 89.06 106 ILE A N 1
ATOM 846 C CA . ILE A 1 106 ? 19.601 1.020 -10.318 1.00 89.06 106 ILE A CA 1
ATOM 847 C C . ILE A 1 106 ? 18.508 2.051 -10.612 1.00 89.06 106 ILE A C 1
ATOM 849 O O . ILE A 1 106 ? 17.899 2.577 -9.685 1.00 89.06 106 ILE A O 1
ATOM 853 N N . LEU A 1 107 ? 18.222 2.335 -11.885 1.00 86.50 107 LEU A N 1
ATOM 854 C CA . LEU A 1 107 ? 17.257 3.366 -12.271 1.00 86.50 107 LEU A CA 1
ATOM 855 C C . LEU A 1 107 ? 15.811 3.060 -11.828 1.00 86.50 107 LEU A C 1
ATOM 857 O O . LEU A 1 107 ? 15.224 3.895 -11.131 1.00 86.50 107 LEU A O 1
ATOM 861 N N . PRO A 1 108 ? 15.209 1.897 -12.152 1.00 87.12 108 PRO A N 1
ATOM 862 C CA . PRO A 1 108 ? 13.851 1.588 -11.705 1.00 87.12 108 PRO A CA 1
ATOM 863 C C . PRO A 1 108 ? 13.735 1.447 -10.177 1.00 87.12 108 PRO A C 1
ATOM 865 O O . PRO A 1 108 ? 12.740 1.896 -9.597 1.00 87.12 108 PRO A O 1
ATOM 868 N N . TYR A 1 109 ? 14.739 0.877 -9.499 1.00 86.94 109 TYR A N 1
ATOM 869 C CA . TYR A 1 109 ? 14.707 0.729 -8.037 1.00 86.94 109 TYR A CA 1
ATOM 870 C C . TYR A 1 109 ? 15.028 2.033 -7.295 1.00 86.94 109 TYR A C 1
ATOM 872 O O . TYR A 1 109 ? 14.444 2.303 -6.242 1.00 86.94 109 TYR A O 1
ATOM 880 N N . GLY A 1 110 ? 15.860 2.895 -7.878 1.00 88.56 110 GLY A N 1
ATOM 881 C CA . GLY A 1 110 ? 16.064 4.267 -7.423 1.00 88.56 110 GLY A CA 1
ATOM 882 C C . GLY A 1 110 ? 14.762 5.060 -7.497 1.00 88.56 110 GLY A C 1
ATOM 883 O O . GLY A 1 110 ? 14.332 5.640 -6.500 1.00 88.56 110 GLY A O 1
ATOM 884 N N . TYR A 1 111 ? 14.052 4.995 -8.628 1.00 88.69 111 TYR A N 1
ATOM 885 C CA . TYR A 1 111 ? 12.732 5.618 -8.753 1.00 88.69 111 TYR A CA 1
ATOM 886 C C . TYR A 1 111 ? 11.739 5.082 -7.707 1.00 88.69 111 TYR A C 1
ATOM 888 O O . TYR A 1 111 ? 11.012 5.864 -7.087 1.00 88.69 111 TYR A O 1
ATOM 896 N N . MET A 1 112 ? 11.740 3.770 -7.432 1.00 90.00 112 MET A N 1
ATOM 897 C CA . MET A 1 112 ? 10.910 3.180 -6.375 1.00 90.00 112 MET A CA 1
ATOM 898 C C . MET A 1 112 ? 11.193 3.808 -5.002 1.00 90.00 112 MET A C 1
ATOM 900 O O . MET A 1 112 ? 10.235 4.149 -4.297 1.00 90.00 112 MET A O 1
ATOM 904 N N . ALA A 1 113 ? 12.463 3.989 -4.627 1.00 88.44 113 ALA A N 1
ATOM 905 C CA . ALA A 1 113 ? 12.841 4.582 -3.344 1.00 88.44 113 ALA A CA 1
ATOM 906 C C . ALA A 1 113 ? 12.242 5.990 -3.169 1.00 88.44 113 ALA A C 1
ATOM 908 O O . ALA A 1 113 ? 11.646 6.289 -2.130 1.00 88.44 113 ALA A O 1
ATOM 909 N N . PHE A 1 114 ? 12.284 6.813 -4.220 1.00 87.56 114 PHE A N 1
ATOM 910 C CA . PHE A 1 114 ? 11.743 8.175 -4.192 1.00 87.56 114 PHE A CA 1
ATOM 911 C C . PHE A 1 114 ? 10.221 8.251 -4.397 1.00 87.56 114 PHE A C 1
ATOM 913 O O . PHE A 1 114 ? 9.574 9.185 -3.915 1.00 87.56 114 PHE A O 1
ATOM 920 N N . SER A 1 115 ? 9.606 7.253 -5.041 1.00 83.56 115 SER A N 1
ATOM 921 C CA . SER A 1 115 ? 8.165 7.245 -5.351 1.00 83.56 115 SER A CA 1
ATOM 922 C C . SER A 1 115 ? 7.267 7.390 -4.110 1.00 83.56 115 SER A C 1
ATOM 924 O O . SER A 1 115 ? 6.173 7.963 -4.185 1.00 83.56 115 SER A O 1
ATOM 926 N N . GLY A 1 116 ? 7.741 6.913 -2.954 1.00 78.69 116 GLY A N 1
ATOM 927 C CA . GLY A 1 116 ? 7.030 6.965 -1.676 1.00 78.69 116 GLY A CA 1
ATOM 928 C C . GLY A 1 116 ? 7.060 8.323 -0.968 1.00 78.69 116 GLY A C 1
ATOM 929 O O . GLY A 1 116 ? 6.209 8.546 -0.109 1.00 78.69 116 GLY A O 1
ATOM 930 N N . ILE A 1 117 ? 7.998 9.208 -1.321 1.00 84.19 117 ILE A N 1
ATOM 931 C CA . ILE A 1 117 ? 8.174 10.533 -0.693 1.00 84.19 117 ILE A CA 1
ATOM 932 C C . ILE A 1 117 ? 7.175 11.546 -1.265 1.00 84.19 117 ILE A C 1
ATOM 934 O O . ILE A 1 117 ? 6.728 12.462 -0.580 1.00 84.19 117 ILE A O 1
ATOM 938 N N . THR A 1 118 ? 6.784 11.374 -2.527 1.00 81.50 118 THR A N 1
ATOM 939 C CA . THR A 1 118 ? 5.886 12.313 -3.207 1.00 81.50 118 THR A CA 1
ATOM 940 C C . THR A 1 118 ? 4.512 12.392 -2.531 1.00 81.50 118 THR A C 1
ATOM 942 O O . THR A 1 118 ? 3.893 11.371 -2.216 1.00 81.50 118 THR A O 1
ATOM 945 N N . LYS A 1 119 ? 3.976 13.611 -2.368 1.00 83.12 119 LYS A N 1
ATOM 946 C CA . LYS A 1 119 ? 2.660 13.834 -1.744 1.00 83.12 119 LYS A CA 1
ATOM 947 C C . LYS A 1 119 ? 1.558 13.044 -2.465 1.00 83.12 119 LYS A C 1
ATOM 949 O O . LYS A 1 119 ? 1.508 12.967 -3.702 1.00 83.12 119 LYS A O 1
ATOM 954 N N . ILE A 1 120 ? 0.660 12.425 -1.702 1.00 86.75 120 ILE A N 1
ATOM 955 C CA . ILE A 1 120 ? -0.500 11.726 -2.260 1.00 86.75 120 ILE A CA 1
ATOM 956 C C . ILE A 1 120 ? -1.639 12.721 -2.397 1.00 86.75 120 ILE A C 1
ATOM 958 O O . ILE A 1 120 ? -2.175 13.225 -1.422 1.00 86.75 120 ILE A O 1
ATOM 962 N N . LYS A 1 121 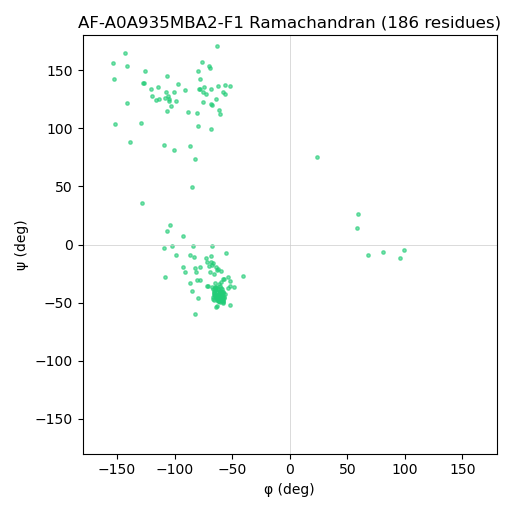? -2.025 13.006 -3.641 1.00 86.00 121 LYS A N 1
ATOM 963 C CA . LYS A 1 121 ? -3.216 13.809 -3.917 1.00 86.00 121 LYS A CA 1
ATOM 964 C C . LYS A 1 121 ? -4.448 12.914 -3.775 1.00 86.00 121 LYS A C 1
ATOM 966 O O . LYS A 1 121 ? -4.729 12.117 -4.676 1.00 86.00 121 LYS A O 1
ATOM 971 N N . ILE A 1 122 ? -5.147 13.026 -2.648 1.00 87.94 122 ILE A N 1
ATOM 972 C CA . ILE A 1 122 ? -6.438 12.368 -2.420 1.00 87.94 122 ILE A CA 1
ATOM 973 C C . ILE A 1 122 ? -7.490 13.096 -3.262 1.00 87.94 122 ILE A C 1
ATOM 975 O O . ILE A 1 122 ? -7.551 14.323 -3.268 1.00 87.94 122 ILE A O 1
ATOM 979 N N . LYS A 1 123 ? -8.274 12.352 -4.045 1.00 87.81 123 LYS A N 1
ATOM 980 C CA . LYS A 1 123 ? -9.345 12.915 -4.877 1.00 87.81 123 LYS A CA 1
ATOM 981 C C . LYS A 1 123 ? -10.686 12.556 -4.246 1.00 87.81 123 LYS A C 1
ATOM 983 O O . LYS A 1 123 ? -10.848 11.435 -3.781 1.00 87.81 123 LYS A O 1
ATOM 988 N N . HIS A 1 124 ? -11.671 13.443 -4.339 1.00 86.81 124 HIS A N 1
ATOM 989 C CA . HIS A 1 124 ? -13.029 13.174 -3.847 1.00 86.81 124 HIS A CA 1
ATOM 990 C C . HIS A 1 124 ? -13.619 11.870 -4.414 1.00 86.81 124 HIS A C 1
ATOM 992 O O . HIS A 1 124 ? -14.208 11.085 -3.689 1.00 86.81 124 HIS A O 1
ATOM 998 N N . LYS A 1 125 ? -13.347 11.557 -5.690 1.00 88.25 125 LYS A N 1
ATOM 999 C CA . LYS A 1 125 ? -13.803 10.313 -6.342 1.00 88.25 125 LYS A CA 1
ATOM 1000 C C . LYS A 1 125 ? -13.167 9.015 -5.826 1.00 88.25 125 LYS A C 1
ATOM 1002 O O . LYS A 1 125 ? -13.538 7.940 -6.282 1.00 88.25 125 LYS A O 1
ATOM 1007 N N . THR A 1 126 ? -12.128 9.100 -4.996 1.00 87.69 126 THR A N 1
ATOM 1008 C CA . THR A 1 126 ? -11.432 7.927 -4.438 1.00 87.69 126 THR A CA 1
ATOM 1009 C C . THR A 1 126 ? -11.749 7.708 -2.962 1.00 87.69 126 THR A C 1
ATOM 1011 O O . THR A 1 126 ? -11.068 6.929 -2.306 1.00 87.69 126 THR A O 1
ATOM 1014 N N . VAL A 1 127 ? -12.752 8.413 -2.447 1.00 90.94 127 VAL A N 1
ATOM 1015 C CA . VAL A 1 127 ? -13.152 8.456 -1.042 1.00 90.94 127 VAL A CA 1
ATOM 1016 C C . VAL A 1 127 ? -14.641 8.127 -0.976 1.00 90.94 127 VAL A C 1
ATOM 1018 O O . VAL A 1 127 ? -15.397 8.584 -1.831 1.00 90.94 127 VAL A O 1
ATOM 1021 N N . SER A 1 128 ? -15.066 7.330 0.007 1.00 88.69 128 SER A N 1
ATOM 1022 C CA . SER A 1 128 ? -16.477 6.943 0.140 1.00 88.69 128 SER A CA 1
ATOM 1023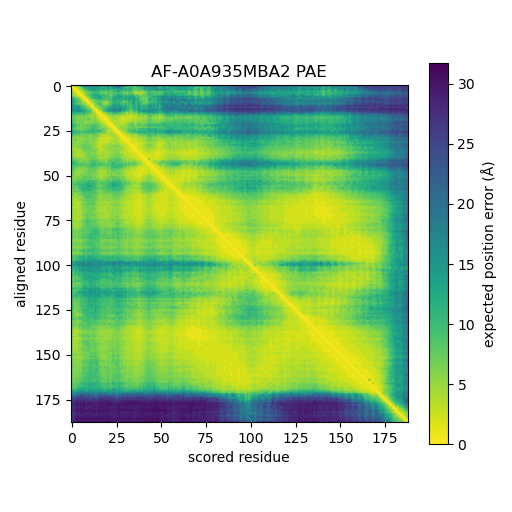 C C . SER A 1 128 ? -17.373 8.099 0.592 1.00 88.69 128 SER A C 1
ATOM 1025 O O . SER A 1 128 ? -18.516 8.183 0.158 1.00 88.69 128 SER A O 1
ATOM 1027 N N . ASP A 1 129 ? -16.870 8.983 1.457 1.00 90.75 129 ASP A N 1
ATOM 1028 C CA . ASP A 1 129 ? -17.581 10.180 1.922 1.00 90.75 129 ASP A CA 1
ATOM 1029 C C . ASP A 1 129 ? -16.593 11.353 2.047 1.00 90.75 129 ASP A C 1
ATOM 1031 O O . ASP A 1 129 ? -15.610 11.231 2.789 1.00 90.75 129 ASP A O 1
ATOM 1035 N N . PRO A 1 130 ? -16.823 12.479 1.350 1.00 89.19 130 PRO A N 1
ATOM 1036 C CA . PRO A 1 130 ? -15.975 13.665 1.437 1.00 89.19 130 PRO A CA 1
ATOM 1037 C C . PRO A 1 130 ? -15.730 14.159 2.863 1.00 89.19 130 PRO A C 1
ATOM 1039 O O . PRO A 1 130 ? -14.637 14.639 3.139 1.00 89.19 130 PRO A O 1
ATOM 1042 N N . ARG A 1 131 ? -16.693 13.980 3.776 1.00 91.56 131 ARG A N 1
ATOM 1043 C CA . ARG A 1 131 ? -16.578 14.412 5.179 1.00 91.56 131 ARG A CA 1
ATOM 1044 C C . ARG A 1 131 ? -15.444 13.717 5.928 1.00 91.56 131 ARG A C 1
ATOM 1046 O O . ARG A 1 131 ? -14.971 14.220 6.938 1.00 91.56 131 ARG A O 1
ATOM 1053 N N . PHE A 1 132 ? -14.977 12.560 5.452 1.00 91.00 132 PHE A N 1
ATOM 1054 C CA . PHE A 1 132 ? -13.828 11.897 6.071 1.00 91.00 132 PHE A CA 1
ATOM 1055 C C . PHE A 1 132 ? -12.503 12.616 5.811 1.00 91.00 132 PHE A C 1
ATOM 1057 O O . PHE A 1 132 ? -11.531 12.346 6.508 1.00 91.00 132 PHE A O 1
ATOM 1064 N N . LEU A 1 133 ? -12.455 13.537 4.844 1.00 91.00 133 LEU A N 1
ATOM 1065 C CA . LEU A 1 133 ? -11.258 14.322 4.546 1.00 91.00 133 LEU A CA 1
ATOM 1066 C C . LEU A 1 133 ? -10.948 15.385 5.602 1.00 91.00 133 LEU A C 1
ATOM 1068 O O . LEU A 1 133 ? -9.836 15.898 5.593 1.00 91.00 133 LEU A O 1
ATOM 1072 N N . ASP A 1 134 ? -11.874 15.662 6.518 1.00 93.00 134 ASP A N 1
ATOM 1073 C CA . ASP A 1 134 ? -11.647 16.590 7.629 1.00 93.00 134 ASP A CA 1
ATOM 1074 C C . ASP A 1 134 ? -10.924 15.919 8.811 1.00 93.00 134 ASP A C 1
ATOM 1076 O O . ASP A 1 134 ? -10.473 16.596 9.731 1.00 93.00 134 ASP A O 1
ATOM 1080 N N . TYR A 1 135 ? -10.798 14.585 8.799 1.00 93.75 135 TYR A N 1
ATOM 1081 C CA . TYR A 1 135 ? -10.169 13.824 9.875 1.00 93.75 135 TYR A CA 1
ATOM 1082 C C . TYR A 1 135 ? -8.754 13.370 9.499 1.00 93.75 135 TYR A C 1
ATOM 1084 O O . TYR A 1 135 ? -8.559 12.542 8.602 1.00 93.75 135 TYR A O 1
ATOM 1092 N N . ASP A 1 136 ? -7.764 13.821 10.268 1.00 94.31 136 ASP A N 1
ATOM 1093 C CA . ASP A 1 136 ? -6.350 13.479 10.056 1.00 94.31 136 ASP A CA 1
ATOM 1094 C C . ASP A 1 136 ? -6.079 11.970 10.140 1.00 94.31 136 ASP A C 1
ATOM 1096 O O . ASP A 1 136 ? -5.307 11.419 9.351 1.00 94.31 136 ASP A O 1
ATOM 1100 N N . SER A 1 137 ? -6.761 11.271 11.052 1.00 93.88 137 SER A N 1
ATOM 1101 C CA . SER A 1 137 ? -6.656 9.815 11.209 1.00 93.88 137 SER A CA 1
ATOM 1102 C C . SER A 1 137 ? -7.067 9.069 9.935 1.00 93.88 137 SER A C 1
ATOM 1104 O O . SER A 1 137 ? -6.380 8.134 9.510 1.00 93.88 137 SER A O 1
ATOM 1106 N N . TYR A 1 138 ? -8.129 9.524 9.264 1.00 94.69 138 TYR A N 1
ATOM 1107 C CA . TYR A 1 138 ? -8.569 8.978 7.981 1.00 94.69 138 TYR A CA 1
ATOM 1108 C C . TYR A 1 138 ? -7.542 9.241 6.872 1.00 94.69 138 TYR A C 1
ATOM 1110 O O . TYR A 1 138 ? -7.166 8.312 6.145 1.00 94.69 138 TYR A O 1
ATOM 1118 N N . ILE A 1 139 ? -7.059 10.485 6.754 1.00 94.00 139 ILE A N 1
ATOM 1119 C CA . ILE A 1 139 ? -6.047 10.869 5.758 1.00 94.00 139 ILE A CA 1
ATOM 1120 C C . ILE A 1 139 ? -4.799 10.000 5.920 1.00 94.00 139 ILE A C 1
ATOM 1122 O O . ILE A 1 139 ? -4.304 9.442 4.937 1.00 94.00 139 ILE A O 1
ATOM 1126 N N . LEU A 1 140 ? -4.320 9.820 7.150 1.00 93.38 140 LEU A N 1
ATOM 1127 C CA . LEU A 1 140 ? -3.118 9.044 7.427 1.00 93.38 140 LEU A CA 1
ATOM 1128 C C . LEU A 1 140 ? -3.261 7.574 7.004 1.00 93.38 140 LEU A C 1
ATOM 1130 O O . LEU A 1 140 ? -2.363 7.028 6.354 1.00 93.38 140 LEU A O 1
ATOM 1134 N N . GLY A 1 141 ? -4.392 6.937 7.323 1.00 92.69 141 GLY A N 1
ATOM 1135 C CA . GLY A 1 141 ? -4.672 5.559 6.902 1.00 92.69 141 GLY A CA 1
ATOM 1136 C C . GLY A 1 141 ? -4.735 5.425 5.380 1.00 92.69 141 GLY A C 1
ATOM 1137 O O . GLY A 1 141 ? -4.122 4.528 4.782 1.00 92.69 141 GLY A O 1
ATOM 1138 N N . TYR A 1 142 ? -5.399 6.379 4.724 1.00 94.50 142 TYR A N 1
ATOM 1139 C CA . TYR A 1 142 ? -5.475 6.428 3.268 1.00 94.50 142 TYR A CA 1
ATOM 1140 C C . TYR A 1 142 ? -4.085 6.547 2.632 1.00 94.50 142 TYR A C 1
ATOM 1142 O O . TYR A 1 142 ? -3.742 5.791 1.708 1.00 94.50 142 TYR A O 1
ATOM 1150 N N . GLU A 1 143 ? -3.268 7.474 3.138 1.00 93.06 143 GLU A N 1
ATOM 1151 C CA . GLU A 1 143 ? -1.921 7.725 2.646 1.00 93.06 143 GLU A CA 1
ATOM 1152 C C . GLU A 1 143 ? -1.001 6.524 2.841 1.00 93.06 143 GLU A C 1
ATOM 1154 O O . GLU A 1 143 ? -0.317 6.139 1.891 1.00 93.06 143 GLU A O 1
ATOM 1159 N N . ARG A 1 144 ? -1.013 5.884 4.016 1.00 91.94 144 ARG A N 1
ATOM 1160 C CA . ARG A 1 144 ? -0.184 4.702 4.304 1.00 91.94 144 ARG A CA 1
ATOM 1161 C C . ARG A 1 144 ? -0.347 3.628 3.231 1.00 91.94 144 ARG A C 1
ATOM 1163 O O . ARG A 1 144 ? 0.638 3.188 2.629 1.00 91.94 144 ARG A O 1
ATOM 1170 N N . THR A 1 145 ? -1.591 3.255 2.933 1.00 92.62 145 THR A N 1
ATOM 1171 C CA . THR A 1 145 ? -1.863 2.220 1.925 1.00 92.62 145 THR A CA 1
ATOM 1172 C C . THR A 1 145 ? -1.580 2.715 0.501 1.00 92.62 145 THR A C 1
ATOM 1174 O O . THR A 1 145 ? -1.067 1.968 -0.339 1.00 92.62 145 THR A O 1
ATOM 1177 N N . ALA A 1 146 ? -1.843 3.989 0.207 1.00 93.00 146 ALA A N 1
ATOM 1178 C CA . ALA A 1 146 ? -1.552 4.560 -1.105 1.00 93.00 146 ALA A CA 1
ATOM 1179 C C . ALA A 1 146 ? -0.037 4.623 -1.393 1.00 93.00 146 ALA A C 1
ATOM 1181 O O . ALA A 1 146 ? 0.374 4.320 -2.520 1.00 93.00 146 ALA A O 1
ATOM 1182 N N . ARG A 1 147 ? 0.807 4.932 -0.394 1.00 92.38 147 ARG A N 1
ATOM 1183 C CA . ARG A 1 147 ? 2.281 4.892 -0.514 1.00 92.38 147 ARG A CA 1
ATOM 1184 C C . ARG A 1 147 ? 2.759 3.472 -0.785 1.00 92.38 147 ARG A C 1
ATOM 1186 O O . ARG A 1 147 ? 3.566 3.266 -1.689 1.00 92.38 147 ARG A O 1
ATOM 1193 N N . GLN A 1 148 ? 2.223 2.489 -0.062 1.00 91.81 148 GLN A N 1
ATOM 1194 C CA . GLN A 1 148 ? 2.557 1.081 -0.284 1.00 91.81 148 GLN A CA 1
ATOM 1195 C C . GLN A 1 148 ? 2.204 0.634 -1.709 1.00 91.81 148 GLN A C 1
ATOM 1197 O O . GLN A 1 148 ? 3.034 0.044 -2.399 1.00 91.81 148 GLN A O 1
ATOM 1202 N N . LYS A 1 149 ? 1.010 0.985 -2.202 1.00 91.75 149 LYS A N 1
ATOM 1203 C CA . LYS A 1 149 ? 0.610 0.692 -3.585 1.00 91.75 149 LYS A CA 1
ATOM 1204 C C . LYS A 1 149 ? 1.521 1.349 -4.617 1.00 91.75 149 LYS A C 1
ATOM 1206 O O . LYS A 1 149 ? 1.818 0.714 -5.622 1.00 91.75 149 LYS A O 1
ATOM 1211 N N . ARG A 1 150 ? 1.950 2.599 -4.403 1.00 92.06 150 ARG A N 1
ATOM 1212 C CA . ARG A 1 150 ? 2.896 3.278 -5.309 1.00 92.06 150 ARG A CA 1
ATOM 1213 C C . ARG A 1 150 ? 4.205 2.507 -5.419 1.00 92.06 150 ARG A C 1
ATOM 1215 O O . ARG A 1 150 ? 4.625 2.239 -6.537 1.00 92.06 150 ARG A O 1
ATOM 1222 N N . LYS A 1 151 ? 4.778 2.077 -4.290 1.00 91.50 151 LYS A N 1
ATOM 1223 C CA . LYS A 1 151 ? 6.000 1.258 -4.273 1.00 91.50 151 LYS A CA 1
ATOM 1224 C C . LYS A 1 151 ? 5.815 -0.039 -5.062 1.00 91.50 151 LYS A C 1
ATOM 1226 O O . LYS A 1 151 ? 6.609 -0.324 -5.947 1.00 91.50 151 LYS A O 1
ATOM 1231 N N . ILE A 1 152 ? 4.725 -0.771 -4.818 1.00 92.12 152 ILE A N 1
ATOM 1232 C CA . ILE A 1 152 ? 4.438 -2.032 -5.523 1.00 92.12 152 ILE A CA 1
ATOM 1233 C C . ILE A 1 152 ? 4.279 -1.808 -7.034 1.00 92.12 152 ILE A C 1
ATOM 1235 O O . ILE A 1 152 ? 4.907 -2.500 -7.829 1.00 92.12 152 ILE A O 1
ATOM 1239 N N . TRP A 1 153 ? 3.482 -0.819 -7.450 1.00 93.38 153 TRP A N 1
ATOM 1240 C CA . TRP A 1 153 ? 3.306 -0.500 -8.872 1.00 93.38 153 TRP A CA 1
ATOM 1241 C C . TRP A 1 153 ? 4.593 -0.003 -9.532 1.00 93.38 153 TRP A C 1
ATOM 1243 O O . TRP A 1 153 ? 4.805 -0.278 -10.709 1.00 93.38 153 TRP A O 1
ATOM 1253 N N . SER A 1 154 ? 5.445 0.705 -8.789 1.00 92.25 154 SER A N 1
ATOM 1254 C CA . SER A 1 154 ? 6.763 1.132 -9.254 1.00 92.25 154 SER A CA 1
ATOM 1255 C C . SER A 1 154 ? 7.686 -0.056 -9.508 1.00 92.25 154 SER A C 1
ATOM 1257 O O . SER A 1 154 ? 8.359 -0.075 -10.529 1.00 92.25 154 SER A O 1
ATOM 1259 N N . VAL A 1 155 ? 7.705 -1.054 -8.619 1.00 92.81 155 VAL A N 1
ATOM 1260 C CA . VAL A 1 155 ? 8.491 -2.281 -8.825 1.00 92.81 155 VAL A CA 1
ATOM 1261 C C . VAL A 1 155 ? 7.985 -3.027 -10.051 1.00 92.81 155 VAL A C 1
ATOM 1263 O O . VAL A 1 155 ? 8.759 -3.282 -10.961 1.00 92.81 155 VAL A O 1
ATOM 1266 N N . ILE A 1 156 ? 6.678 -3.301 -10.119 1.00 94.19 156 ILE A N 1
ATOM 1267 C CA . ILE A 1 156 ? 6.084 -4.042 -11.241 1.00 94.19 156 ILE A CA 1
ATOM 1268 C C . ILE A 1 156 ? 6.369 -3.331 -12.570 1.00 94.19 156 ILE A C 1
ATOM 1270 O O . ILE A 1 156 ? 6.854 -3.953 -13.512 1.00 94.19 156 ILE A O 1
ATOM 1274 N N . GLY A 1 157 ? 6.097 -2.024 -12.643 1.00 93.12 157 GLY A N 1
ATOM 1275 C CA . GLY A 1 157 ? 6.343 -1.232 -13.844 1.00 93.12 157 GLY A CA 1
ATOM 1276 C C . GLY A 1 157 ? 7.822 -1.191 -14.219 1.00 93.12 157 GLY A C 1
ATOM 1277 O O . GLY A 1 157 ? 8.163 -1.458 -15.368 1.00 93.12 157 GLY A O 1
ATOM 1278 N N . GLY A 1 158 ? 8.698 -0.927 -13.246 1.00 92.88 158 GLY A N 1
ATOM 1279 C CA . GLY A 1 158 ? 10.145 -0.873 -13.439 1.00 92.88 158 GLY A CA 1
ATOM 1280 C C . GLY A 1 158 ? 10.746 -2.193 -13.911 1.00 92.88 158 GLY A C 1
ATOM 1281 O O . GLY A 1 158 ? 11.543 -2.186 -14.843 1.00 92.88 158 GLY A O 1
ATOM 1282 N N . SER A 1 159 ? 10.325 -3.325 -13.341 1.00 93.25 159 SER A N 1
ATOM 1283 C CA . SER A 1 159 ? 10.774 -4.654 -13.768 1.00 93.25 159 SER A CA 1
ATOM 1284 C C . SER A 1 159 ? 10.328 -4.981 -15.195 1.00 93.25 159 SER A C 1
ATOM 1286 O O . SER A 1 159 ? 11.141 -5.454 -15.983 1.00 93.25 159 SER A O 1
ATOM 1288 N N . ILE A 1 160 ? 9.070 -4.689 -15.556 1.00 94.62 160 ILE A N 1
ATOM 1289 C CA . ILE A 1 160 ? 8.569 -4.891 -16.928 1.00 94.62 160 ILE A CA 1
ATOM 1290 C C . ILE A 1 160 ? 9.361 -4.032 -17.918 1.00 94.62 160 ILE A C 1
ATOM 1292 O O . ILE A 1 160 ? 9.813 -4.531 -18.947 1.00 94.62 160 ILE A O 1
ATOM 1296 N N . GLY A 1 161 ? 9.558 -2.752 -17.590 1.00 92.94 161 GLY A N 1
ATOM 1297 C CA . GLY A 1 161 ? 10.345 -1.835 -18.406 1.00 92.94 161 GLY A CA 1
ATOM 1298 C C . GLY A 1 161 ? 11.778 -2.319 -18.596 1.00 92.94 161 GLY A C 1
ATOM 1299 O O . GLY A 1 161 ? 12.273 -2.336 -19.714 1.00 92.94 161 GLY A O 1
ATOM 1300 N N . LEU A 1 162 ? 12.419 -2.778 -17.524 1.00 92.81 162 LEU A N 1
ATOM 1301 C CA . LEU A 1 162 ? 13.790 -3.279 -17.545 1.00 92.81 162 LEU A CA 1
ATOM 1302 C C . LEU A 1 162 ? 13.960 -4.517 -18.426 1.00 92.81 162 LEU A C 1
ATOM 1304 O O . LEU A 1 162 ? 14.880 -4.553 -19.238 1.00 92.81 162 LEU A O 1
ATOM 1308 N N . VAL A 1 163 ? 13.056 -5.494 -18.326 1.00 93.88 163 VAL A N 1
ATOM 1309 C CA . VAL A 1 163 ? 13.074 -6.677 -19.203 1.00 93.88 163 VAL A CA 1
ATOM 1310 C C . VAL A 1 163 ? 12.887 -6.267 -20.665 1.00 93.88 163 VAL A C 1
ATOM 1312 O O . VAL A 1 163 ? 13.629 -6.729 -21.529 1.00 93.88 163 VAL A O 1
ATOM 1315 N N . ALA A 1 164 ? 11.952 -5.354 -20.946 1.00 93.94 164 ALA A N 1
ATOM 1316 C CA . ALA A 1 164 ? 11.761 -4.820 -22.294 1.00 93.94 164 ALA A CA 1
ATOM 1317 C C . ALA A 1 164 ? 12.999 -4.057 -22.801 1.00 93.94 164 ALA A C 1
ATOM 1319 O O . ALA A 1 164 ? 13.344 -4.165 -23.974 1.00 93.94 164 ALA A O 1
ATOM 1320 N N . GLY A 1 165 ? 13.688 -3.325 -21.922 1.00 91.50 165 GLY A N 1
ATOM 1321 C CA . GLY A 1 165 ? 14.912 -2.587 -22.234 1.00 91.50 165 GLY A CA 1
ATOM 1322 C C . GLY A 1 165 ? 16.080 -3.507 -22.578 1.00 91.50 165 GLY A C 1
ATOM 1323 O O . GLY A 1 165 ? 16.741 -3.286 -23.588 1.00 91.50 165 GLY A O 1
ATOM 1324 N N . TYR A 1 166 ? 16.294 -4.577 -21.806 1.00 89.38 166 TYR A N 1
ATOM 1325 C CA . TYR A 1 166 ? 17.309 -5.584 -22.138 1.00 89.38 166 TYR A CA 1
ATOM 1326 C C . TYR A 1 166 ? 16.978 -6.333 -23.429 1.00 89.38 166 TYR A C 1
ATOM 1328 O O . TYR A 1 166 ? 17.873 -6.579 -24.231 1.00 89.38 166 TYR A O 1
ATOM 1336 N N . GLY A 1 167 ? 15.702 -6.654 -23.667 1.00 90.31 167 GLY A N 1
ATOM 1337 C CA . GLY A 1 167 ? 15.267 -7.224 -24.944 1.00 90.31 167 GLY A CA 1
ATOM 1338 C C . GLY A 1 167 ? 15.544 -6.282 -26.119 1.00 90.31 167 GLY A C 1
ATOM 1339 O O . GLY A 1 167 ? 16.021 -6.720 -27.162 1.00 90.31 167 GLY A O 1
ATOM 1340 N N . PHE A 1 168 ? 15.315 -4.978 -25.935 1.00 89.75 168 PHE A N 1
ATOM 1341 C CA . PHE A 1 168 ? 15.655 -3.965 -26.934 1.00 89.75 168 PHE A CA 1
ATOM 1342 C C . PHE A 1 168 ? 17.165 -3.894 -27.181 1.00 89.75 168 PHE A C 1
ATOM 1344 O O . PHE A 1 168 ? 17.594 -3.896 -28.331 1.00 89.75 168 PHE A O 1
ATOM 1351 N N . TYR A 1 169 ? 17.975 -3.877 -26.120 1.00 85.75 169 TYR A N 1
ATOM 1352 C CA . TYR A 1 169 ? 19.432 -3.917 -26.237 1.00 85.75 169 TYR A CA 1
ATOM 1353 C C . TYR A 1 169 ? 19.895 -5.165 -27.001 1.00 85.75 169 TYR A C 1
ATOM 1355 O O . TYR A 1 169 ? 20.631 -5.038 -27.970 1.00 85.75 169 TYR A O 1
ATOM 1363 N N . ALA A 1 170 ? 19.389 -6.352 -26.656 1.00 86.31 170 ALA A N 1
ATOM 1364 C CA . ALA A 1 170 ? 19.774 -7.609 -27.300 1.00 86.31 170 ALA A CA 1
ATOM 1365 C C . ALA A 1 170 ? 19.488 -7.652 -28.814 1.00 86.31 170 ALA A C 1
ATOM 1367 O O . ALA A 1 170 ? 20.233 -8.285 -29.548 1.00 86.31 170 ALA A O 1
ATOM 1368 N N . VAL A 1 171 ? 18.429 -6.987 -29.290 1.00 87.25 171 VAL A N 1
ATOM 1369 C CA . VAL A 1 171 ? 18.071 -6.960 -30.723 1.00 87.25 171 VAL A CA 1
ATOM 1370 C C . VAL A 1 171 ? 18.798 -5.850 -31.484 1.00 87.25 171 VAL A C 1
ATOM 1372 O O . VAL A 1 171 ? 19.076 -5.996 -32.672 1.00 87.25 171 VAL A O 1
ATOM 1375 N N . PHE A 1 172 ? 19.069 -4.719 -30.831 1.00 82.75 172 PHE A N 1
ATOM 1376 C CA . PHE A 1 172 ? 19.561 -3.519 -31.505 1.00 82.75 172 PHE A CA 1
ATOM 1377 C C . PHE A 1 172 ? 21.024 -3.185 -31.213 1.00 82.75 172 PHE A C 1
ATOM 1379 O O . PHE A 1 172 ? 21.502 -2.230 -31.822 1.00 82.75 172 PHE A O 1
ATOM 1386 N N . HIS A 1 173 ? 21.737 -3.932 -30.352 1.00 71.44 173 HIS A N 1
ATOM 1387 C CA . HIS A 1 173 ? 23.118 -3.614 -29.951 1.00 71.44 173 HIS A CA 1
ATOM 1388 C C . HIS A 1 173 ? 24.057 -3.395 -31.147 1.00 71.44 173 HIS A C 1
ATOM 1390 O O . HIS A 1 173 ? 24.865 -2.476 -31.103 1.00 71.44 173 HIS A O 1
ATOM 1396 N N . ASP A 1 174 ? 23.884 -4.138 -32.246 1.00 69.19 174 ASP A N 1
ATOM 1397 C CA . ASP A 1 174 ? 24.690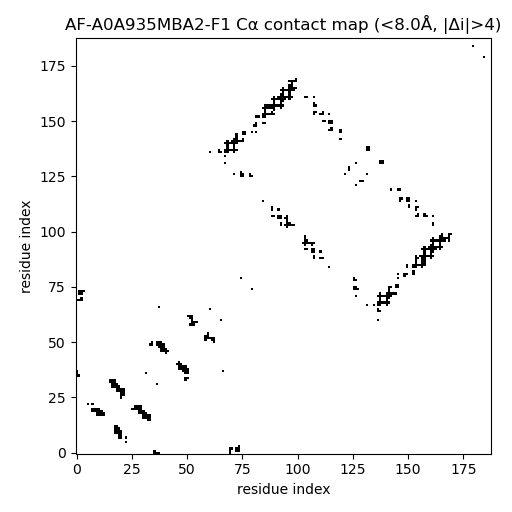 -4.012 -33.473 1.00 69.19 174 ASP A CA 1
ATOM 1398 C C . ASP A 1 174 ? 24.563 -2.649 -34.174 1.00 69.19 174 ASP A C 1
ATOM 1400 O O . ASP A 1 174 ? 25.418 -2.261 -34.966 1.00 69.19 174 ASP A O 1
ATOM 1404 N N . LYS A 1 175 ? 23.475 -1.913 -33.914 1.00 66.88 175 LYS A N 1
ATOM 1405 C CA . LYS A 1 175 ? 23.216 -0.578 -34.477 1.00 66.88 175 LYS A CA 1
ATOM 1406 C C . LYS A 1 175 ? 23.503 0.552 -33.492 1.00 66.88 175 LYS A C 1
ATOM 1408 O O . LYS A 1 175 ? 23.315 1.717 -33.852 1.00 66.88 175 LYS A O 1
ATOM 1413 N N . TYR A 1 176 ? 23.915 0.242 -32.262 1.00 58.38 176 TYR A N 1
ATOM 1414 C CA . TYR A 1 176 ? 24.314 1.276 -31.319 1.00 58.38 176 TYR A CA 1
ATOM 1415 C C . TYR A 1 176 ? 25.729 1.749 -31.645 1.00 58.38 176 TYR A C 1
ATOM 1417 O O . TYR A 1 176 ? 26.623 0.924 -31.817 1.00 58.38 176 TYR A O 1
ATOM 1425 N N . PRO A 1 177 ? 25.980 3.067 -31.685 1.00 58.16 177 PRO A N 1
ATOM 1426 C CA . PRO A 1 177 ? 27.347 3.540 -31.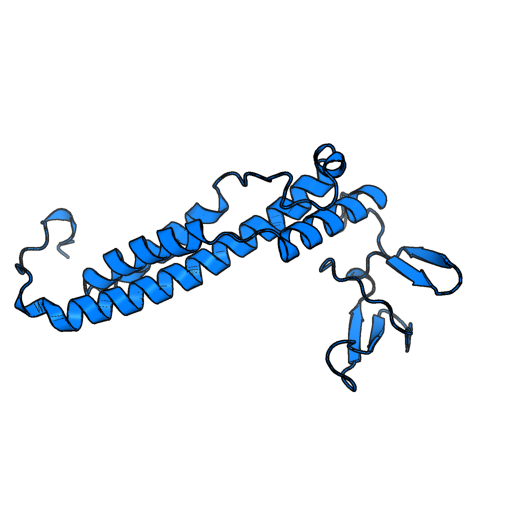600 1.00 58.16 177 PRO A CA 1
ATOM 1427 C C . PRO A 1 177 ? 27.900 3.087 -30.240 1.00 58.16 177 PRO A C 1
ATOM 1429 O O . PRO A 1 177 ? 27.410 3.527 -29.202 1.00 58.16 177 PRO A O 1
ATOM 1432 N N . GLU A 1 178 ? 28.920 2.224 -30.238 1.00 56.28 178 GLU A N 1
ATOM 1433 C CA . GLU A 1 178 ? 29.631 1.723 -29.040 1.00 56.28 178 GLU A CA 1
ATOM 1434 C C . GLU A 1 178 ? 30.209 2.841 -28.149 1.00 56.28 178 GLU A C 1
ATOM 1436 O O . GLU A 1 178 ? 30.646 2.614 -27.020 1.00 56.28 178 GLU A O 1
ATOM 1441 N N . ASN A 1 179 ? 30.152 4.085 -28.616 1.00 52.88 179 ASN A N 1
ATOM 1442 C CA . ASN A 1 179 ? 30.549 5.265 -27.875 1.00 52.88 179 ASN A CA 1
ATOM 1443 C C . ASN A 1 179 ? 29.414 5.707 -26.942 1.00 52.88 179 ASN A C 1
ATOM 1445 O O . ASN A 1 179 ? 28.747 6.719 -27.176 1.00 52.88 179 ASN A O 1
ATOM 1449 N N . ALA A 1 180 ? 29.201 4.959 -25.856 1.00 51.97 180 ALA A N 1
ATOM 1450 C CA . ALA A 1 180 ? 28.474 5.488 -24.709 1.00 51.97 180 ALA A CA 1
ATOM 1451 C C . ALA A 1 180 ? 29.117 6.830 -24.290 1.00 51.97 180 ALA A C 1
ATOM 1453 O O . ALA A 1 180 ? 30.348 6.935 -24.260 1.00 51.97 180 ALA A O 1
ATOM 1454 N N . PRO A 1 181 ? 28.330 7.874 -23.976 1.00 50.81 181 PRO A N 1
ATOM 1455 C CA . PRO A 1 181 ? 28.887 9.144 -23.537 1.00 50.81 181 PRO A CA 1
ATOM 1456 C C . PRO A 1 181 ? 29.746 8.926 -22.282 1.00 50.81 181 PRO A C 1
ATOM 1458 O O . PRO A 1 181 ? 29.318 8.282 -21.324 1.00 50.81 181 PRO A O 1
ATOM 1461 N N . SER A 1 182 ? 30.960 9.482 -22.318 1.00 48.81 182 SER A N 1
ATOM 1462 C CA . SER A 1 182 ? 32.067 9.336 -21.353 1.00 48.81 182 SER A CA 1
ATOM 1463 C C . SER A 1 182 ? 31.669 9.330 -19.862 1.00 48.81 182 SER A C 1
ATOM 1465 O O . SER A 1 182 ? 32.319 8.676 -19.054 1.00 48.81 182 SER A O 1
ATOM 1467 N N . PHE A 1 183 ? 30.554 9.964 -19.479 1.00 54.09 183 PHE A N 1
ATOM 1468 C CA . PHE A 1 183 ? 30.078 10.015 -18.090 1.00 54.09 183 PHE A CA 1
ATOM 1469 C C . PHE A 1 183 ? 29.579 8.674 -17.509 1.00 54.09 183 PHE A C 1
ATOM 1471 O O . PHE A 1 183 ? 29.421 8.577 -16.294 1.00 54.09 183 PHE A O 1
ATOM 1478 N N . LEU A 1 184 ? 29.312 7.656 -18.337 1.00 47.31 184 LEU A N 1
ATOM 1479 C CA . LEU A 1 184 ? 28.924 6.304 -17.890 1.00 47.31 184 LEU A CA 1
ATOM 1480 C C . LEU A 1 184 ? 30.091 5.305 -17.876 1.00 47.31 184 LEU A C 1
ATOM 1482 O O . LEU A 1 184 ? 29.946 4.207 -17.339 1.00 47.31 184 LEU A O 1
ATOM 1486 N N . GLN A 1 185 ? 31.249 5.677 -18.427 1.00 45.06 185 GLN A N 1
ATOM 1487 C CA . GLN A 1 185 ? 32.463 4.873 -18.340 1.00 45.06 185 GLN A CA 1
ATOM 1488 C C . GLN A 1 185 ? 33.196 5.226 -17.043 1.00 45.06 185 GLN A C 1
ATOM 1490 O O . GLN A 1 185 ? 34.097 6.062 -17.021 1.00 45.06 185 GLN A O 1
ATOM 1495 N N . ILE A 1 186 ? 32.806 4.595 -15.934 1.00 45.56 186 ILE A N 1
ATOM 1496 C CA . ILE A 1 186 ? 33.642 4.599 -14.731 1.00 45.56 186 ILE A CA 1
ATOM 1497 C C . ILE A 1 186 ? 34.876 3.759 -15.073 1.00 45.56 186 ILE A C 1
ATOM 1499 O O . ILE A 1 186 ? 34.812 2.531 -15.086 1.00 45.56 186 ILE A O 1
ATOM 1503 N N . LYS A 1 187 ? 35.980 4.434 -15.415 1.00 41.97 187 LYS A N 1
ATOM 1504 C CA . LYS A 1 187 ? 37.307 3.817 -15.470 1.00 41.97 187 LYS A CA 1
ATOM 1505 C C . LYS A 1 187 ? 37.630 3.291 -14.071 1.00 41.97 187 LYS A C 1
ATOM 1507 O O . LYS A 1 187 ? 37.762 4.087 -13.142 1.00 41.97 187 LYS A O 1
ATOM 1512 N N . LEU A 1 188 ? 37.684 1.967 -13.947 1.00 36.59 188 LEU A N 1
ATOM 1513 C CA . LEU A 1 188 ? 38.417 1.281 -12.884 1.00 36.59 188 LEU A CA 1
ATOM 1514 C C . LEU A 1 188 ? 39.919 1.525 -13.058 1.00 36.59 188 LEU A C 1
ATOM 1516 O O . LEU A 1 188 ? 40.365 1.579 -14.229 1.00 36.59 188 LEU A O 1
#

Sequence (188 aa):
MNGNVFGEMVIDSSLGAVTVNDPKKPGKRLHYELDQLYKIRYVSGREHYYYSQDSSKFNWFTREEMGLFIKGEHDSRRFFKPKACGIAAGIFGFVGGMSGTFWGPILPYGYMAFSGITKIKIKHKTVSDPRFLDYDSYILGYERTARQKRKIWSVIGGSIGLVAGYGFYAVFHDKYPENAPSFLQIKL

Foldseek 3Di:
DQLDDDDFDFPDDPDFWTWGADPVDGPDIDIDGLQRDQWDQDPVRDIDGSDDQDVVVVRNDHSVLVVLLSLLLVLLVPQPDPLVLLQVLLQQLLVLLLVVDPCSLVRLVVSLVCQLVDDDDDDPRSHPDPVSVVRPSNVNSNSVNNSVNSSVSSVVSNVNSNVNNNVVCVVCVVVDPPCDPPVPPPDD

Mean predicted aligned error: 9.19 Å

Secondary structure (DSSP, 8-state):
---------EEE--TTEEEEE-TTSTT-EEEEEGGG--EEE-TTS-EEE----BGGGTB-S-HHHHHHHHHHHHHHHHH---HHHHHHHHHHHHHHHHT-STTTTHHHHHHHHHHTTS-----GGGSS-GGGGG-HHHHHHHHHHHHHHHHHHHHHHHHHHHHHHHHHHHHHGGGS-S---GGG----

pLDDT: mean 82.79, std 12.77, range [36.59, 94.69]